Protein AF-A0A7S0KK02-F1 (afdb_monomer)

Foldseek 3Di:
DDDPDDPDDQQFDWKLAAAPCPCVTQVQQDDPPLAHRAAAAEEEEEAEGHGDDDDSHSLRPPPPPPVLVVQQVVLVVVVPDDDDPDRDDSSVSSRSCNVVRYMYYYQFRDPPPDPDPPVVVVVPDDDDDDDGHTDPVVVVCVVRVSHQKYAYPDLNRLVSCCVPFNDDSPDRMDGCVRGVVSDDD

pLDDT: mean 72.47, std 19.26, range [30.77, 95.44]

Solvent-accessible surface area (backbone atoms only — not comparable to full-atom values): 10971 Å² total; per-residue (Å²): 133,84,81,82,67,84,77,74,86,67,85,28,44,60,70,48,47,20,29,89,58,28,57,74,77,32,61,75,34,46,49,91,81,74,53,44,80,26,71,34,35,34,37,38,27,31,38,63,31,42,70,55,46,91,62,50,44,59,58,50,51,65,66,94,47,73,63,54,70,57,47,48,62,61,56,51,68,77,53,80,85,70,93,62,100,63,83,77,54,64,49,59,50,48,38,51,38,17,61,71,14,39,22,40,37,38,41,24,33,44,73,80,69,78,82,70,60,81,72,64,67,67,76,61,81,69,70,85,98,67,82,56,52,62,44,68,59,66,63,47,50,72,72,42,69,60,39,51,39,39,39,46,57,50,72,62,15,40,45,52,39,26,76,72,56,49,62,69,83,81,61,77,55,44,48,54,77,68,41,71,84,49,74,86,126

Nearest PDB structures (foldseek):
  5jkt-assembly2_A  TM=4.462E-01  e=3.479E+00  Vaccinia virus Copenhagen
  8qam-assembly2_C  TM=4.694E-01  e=8.731E+00  Vaccinia virus Copenhagen
  8iqi-assembly1_F  TM=2.398E-01  e=5.512E+00  African swine fever virus BA71V

Mean predicted aligned error: 11.55 Å

Radius of gyration: 17.47 Å; Cα contacts (8 Å, |Δi|>4): 280; chains: 1; bounding box: 56×43×37 Å

Organism: Micromonas pusilla (NCBI:txid38833)

Structure (mmCIF, N/CA/C/O backbone):
data_AF-A0A7S0KK02-F1
#
_entry.id   AF-A0A7S0KK02-F1
#
loop_
_atom_site.group_PDB
_atom_site.id
_atom_site.type_symbol
_atom_site.label_atom_id
_atom_site.label_alt_id
_atom_site.label_comp_id
_atom_site.label_asym_id
_atom_site.label_entity_id
_atom_site.label_seq_id
_atom_site.pdbx_PDB_ins_code
_atom_site.Cartn_x
_atom_site.Cartn_y
_atom_site.Cartn_z
_atom_site.occupancy
_atom_site.B_iso_or_equiv
_atom_site.auth_seq_id
_atom_site.auth_comp_id
_atom_site.auth_asym_id
_atom_site.auth_atom_id
_atom_site.pdbx_PDB_model_num
ATOM 1 N N . ARG A 1 1 ? 20.254 -20.613 6.269 1.00 34.12 1 ARG A N 1
ATOM 2 C CA . ARG A 1 1 ? 20.020 -19.445 7.154 1.00 34.12 1 ARG A CA 1
ATOM 3 C C . ARG A 1 1 ? 20.489 -18.199 6.407 1.00 34.12 1 ARG A C 1
ATOM 5 O O . ARG A 1 1 ? 21.692 -18.026 6.289 1.00 34.12 1 ARG A O 1
ATOM 12 N N . ARG A 1 2 ? 19.591 -17.401 5.809 1.00 30.77 2 ARG A N 1
ATOM 13 C CA . ARG A 1 2 ? 19.992 -16.089 5.267 1.00 30.77 2 ARG A CA 1
ATOM 14 C C . ARG A 1 2 ? 20.156 -15.141 6.444 1.00 30.77 2 ARG A C 1
ATOM 16 O O . ARG A 1 2 ? 19.252 -15.025 7.264 1.00 30.77 2 ARG A O 1
ATOM 23 N N . VAL A 1 3 ? 21.333 -14.541 6.547 1.00 31.56 3 VAL A N 1
ATOM 24 C CA . VAL A 1 3 ? 21.609 -13.462 7.490 1.00 31.56 3 VAL A CA 1
ATOM 25 C C . VAL A 1 3 ? 20.737 -12.280 7.067 1.00 31.56 3 VAL A C 1
ATOM 27 O O . VAL A 1 3 ? 20.876 -11.788 5.949 1.00 31.56 3 VAL A O 1
ATOM 30 N N . LEU A 1 4 ? 19.797 -11.888 7.928 1.00 39.69 4 LEU A N 1
ATOM 31 C CA . LEU A 1 4 ? 18.987 -10.683 7.765 1.00 39.69 4 LEU A CA 1
ATOM 32 C C . LEU A 1 4 ? 19.914 -9.484 7.976 1.00 39.69 4 LEU A C 1
ATOM 34 O O . LEU A 1 4 ? 20.132 -9.040 9.102 1.00 39.69 4 LEU A O 1
ATOM 38 N N . GLY A 1 5 ? 20.535 -9.024 6.890 1.00 33.56 5 GLY A N 1
ATOM 39 C CA . GLY A 1 5 ? 21.226 -7.745 6.881 1.00 33.56 5 GLY A CA 1
ATOM 40 C C . GLY A 1 5 ? 20.237 -6.645 7.251 1.00 33.56 5 GLY A C 1
ATOM 41 O O . GLY A 1 5 ? 19.082 -6.686 6.828 1.00 33.56 5 GLY A O 1
ATOM 42 N N . ARG A 1 6 ? 20.681 -5.681 8.064 1.00 37.28 6 ARG A N 1
ATOM 43 C CA . ARG A 1 6 ? 19.975 -4.410 8.259 1.00 37.28 6 ARG A CA 1
ATOM 44 C C . ARG A 1 6 ? 19.622 -3.861 6.876 1.00 37.28 6 ARG A C 1
ATOM 46 O O . ARG A 1 6 ? 20.528 -3.526 6.118 1.00 37.28 6 ARG A O 1
ATOM 53 N N . GLU A 1 7 ? 18.336 -3.808 6.549 1.00 44.88 7 GLU A N 1
ATOM 54 C CA . GLU A 1 7 ? 17.878 -3.144 5.334 1.00 44.88 7 GLU A CA 1
ATOM 55 C C . GLU A 1 7 ? 18.218 -1.659 5.463 1.00 44.88 7 GLU A C 1
ATOM 57 O O . GLU A 1 7 ? 17.756 -0.982 6.385 1.00 44.88 7 GLU A O 1
ATOM 62 N N . GLU A 1 8 ? 19.080 -1.156 4.579 1.00 43.44 8 GLU A N 1
ATOM 63 C CA . GLU A 1 8 ? 19.300 0.281 4.482 1.00 43.44 8 GLU A CA 1
ATOM 64 C C . GLU A 1 8 ? 17.979 0.987 4.135 1.00 43.44 8 GLU A C 1
ATOM 66 O O . GLU A 1 8 ? 17.160 0.442 3.384 1.00 43.44 8 GLU A O 1
ATOM 71 N N . PRO A 1 9 ? 17.730 2.191 4.682 1.00 50.12 9 PRO A N 1
ATOM 72 C CA . PRO A 1 9 ? 16.487 2.908 4.447 1.00 50.12 9 PRO A CA 1
ATOM 73 C C . PRO A 1 9 ? 16.333 3.220 2.956 1.00 50.12 9 PRO A C 1
ATOM 75 O O . PRO A 1 9 ? 17.022 4.073 2.401 1.00 50.12 9 PRO A O 1
ATOM 78 N N . THR A 1 10 ? 15.389 2.537 2.309 1.00 56.00 10 THR A N 1
ATOM 79 C CA . THR A 1 10 ? 15.045 2.783 0.909 1.00 56.00 10 THR A CA 1
ATOM 80 C C . THR A 1 10 ? 14.527 4.219 0.732 1.00 56.00 10 THR A C 1
ATOM 82 O O . THR A 1 10 ? 13.681 4.662 1.514 1.00 56.00 10 THR A O 1
ATOM 85 N N . PRO A 1 11 ? 14.989 4.962 -0.293 1.00 59.34 11 PRO A N 1
ATOM 86 C CA . PRO A 1 11 ? 14.656 6.380 -0.484 1.00 59.34 11 PRO A CA 1
ATOM 87 C C . PRO A 1 11 ? 13.189 6.654 -0.881 1.00 59.34 11 PRO A C 1
ATOM 89 O O . PRO A 1 11 ? 12.787 7.813 -0.971 1.00 59.34 11 PRO A O 1
ATOM 92 N N . GLY A 1 12 ? 12.379 5.617 -1.118 1.00 68.25 12 GLY A N 1
ATOM 93 C CA . GLY A 1 12 ? 10.972 5.726 -1.513 1.00 68.25 12 GLY A CA 1
ATOM 94 C C . GLY A 1 12 ? 9.963 5.706 -0.357 1.00 68.25 12 GLY A C 1
ATOM 95 O O . GLY A 1 12 ? 10.271 5.376 0.791 1.00 68.25 12 GLY A O 1
ATOM 96 N N . CYS A 1 13 ? 8.706 6.017 -0.679 1.00 74.56 13 CYS A N 1
ATOM 97 C CA . CYS A 1 13 ? 7.568 5.826 0.218 1.00 74.56 13 CYS A CA 1
ATOM 98 C C . CYS A 1 13 ? 7.456 4.353 0.657 1.00 74.56 13 CYS A C 1
ATOM 100 O O . CYS A 1 13 ? 7.850 3.432 -0.058 1.00 74.56 13 CYS A O 1
ATOM 102 N N . GLY A 1 14 ? 7.014 4.112 1.890 1.00 82.50 14 GLY A N 1
ATOM 103 C CA . GLY A 1 14 ? 6.817 2.751 2.410 1.00 82.50 14 GLY A CA 1
ATOM 104 C C . GLY A 1 14 ? 5.469 2.170 2.147 1.00 82.50 14 GLY A C 1
ATOM 105 O O . GLY A 1 14 ? 4.617 2.867 1.601 1.00 82.50 14 GLY A O 1
ATOM 106 N N . PRO A 1 15 ? 5.247 0.936 2.612 1.00 88.81 15 PRO A N 1
ATOM 107 C CA . PRO A 1 15 ? 3.897 0.445 2.660 1.00 88.81 15 PRO A CA 1
ATOM 108 C C . PRO A 1 15 ? 3.104 1.327 3.633 1.00 88.81 15 PRO A C 1
ATOM 110 O O . PRO A 1 15 ? 3.510 1.540 4.777 1.00 88.81 15 PRO A O 1
ATOM 113 N N . LEU A 1 16 ? 1.993 1.870 3.152 1.00 90.62 16 LEU A N 1
ATOM 114 C CA . LEU A 1 16 ? 0.946 2.434 3.984 1.00 90.62 16 LEU A CA 1
ATOM 115 C C . LEU A 1 16 ? 0.137 1.254 4.517 1.00 90.62 16 LEU A C 1
ATOM 117 O O . LEU A 1 16 ? -0.558 0.587 3.752 1.00 90.62 16 LEU A O 1
ATOM 121 N N . LEU A 1 17 ? 0.259 0.974 5.809 1.00 89.38 17 LEU A N 1
ATOM 122 C CA . LEU A 1 17 ? -0.470 -0.096 6.479 1.00 89.38 17 LEU A CA 1
ATOM 123 C C . LEU A 1 17 ? -0.767 0.301 7.925 1.00 89.38 17 LEU A C 1
ATOM 125 O O . LEU A 1 17 ? -0.053 1.119 8.505 1.00 89.38 17 LEU A O 1
ATOM 129 N N . GLY A 1 18 ? -1.851 -0.247 8.468 1.00 85.25 18 GLY A N 1
ATOM 130 C CA . GLY A 1 18 ? -2.284 -0.013 9.839 1.00 85.25 18 GLY A CA 1
ATOM 131 C C . GLY A 1 18 ? -1.621 -0.929 10.860 1.00 85.25 18 GLY A C 1
ATOM 132 O O . GLY A 1 18 ? -0.868 -1.857 10.541 1.00 85.25 18 GLY A O 1
ATOM 133 N N . GLY A 1 19 ? -1.932 -0.627 12.114 1.00 75.31 19 GLY A N 1
ATOM 134 C CA . GLY A 1 19 ? -1.612 -1.420 13.290 1.00 75.31 19 GLY A CA 1
ATOM 135 C C . GLY A 1 19 ? -0.152 -1.702 13.596 1.00 75.31 19 GLY A C 1
ATOM 136 O O . GLY A 1 19 ? 0.752 -0.981 13.169 1.00 75.31 19 GLY A O 1
ATOM 137 N N . LYS A 1 20 ? 0.093 -2.755 14.387 1.00 76.88 20 LYS A N 1
ATOM 138 C CA . LYS A 1 20 ? 1.424 -3.083 14.949 1.00 76.88 20 LYS A CA 1
ATOM 139 C C . LYS A 1 20 ? 2.544 -3.244 13.912 1.00 76.88 20 LYS A C 1
ATOM 141 O O . LYS A 1 20 ? 3.724 -3.203 14.261 1.00 76.88 20 LYS A O 1
ATOM 146 N N . HIS A 1 21 ? 2.194 -3.472 12.648 1.00 75.06 21 HIS A N 1
ATOM 147 C CA . HIS A 1 21 ? 3.150 -3.628 11.557 1.00 75.06 21 HIS A CA 1
ATOM 148 C C . HIS A 1 21 ? 3.670 -2.278 11.035 1.00 75.06 21 HIS A C 1
ATOM 150 O O . HIS A 1 21 ? 4.794 -2.224 10.533 1.00 75.06 21 HIS A O 1
ATOM 156 N N . ALA A 1 22 ? 2.907 -1.189 11.187 1.00 73.75 22 ALA A N 1
ATOM 157 C CA . ALA A 1 22 ? 3.222 0.125 10.618 1.00 73.75 22 ALA A CA 1
ATOM 158 C C . ALA A 1 22 ? 4.551 0.682 11.143 1.00 73.75 22 ALA A C 1
ATOM 160 O O . ALA A 1 22 ? 5.433 1.073 10.373 1.00 73.75 22 ALA A O 1
ATOM 161 N N . SER A 1 23 ? 4.735 0.611 12.461 1.00 69.31 23 SER A N 1
ATOM 162 C CA . SER A 1 23 ? 5.943 1.068 13.152 1.00 69.31 23 SER A CA 1
ATOM 163 C C . SER A 1 23 ? 7.201 0.280 12.772 1.00 69.31 23 SER A C 1
ATOM 165 O O . SER A 1 23 ? 8.307 0.806 12.878 1.00 69.31 23 SER A O 1
ATOM 167 N N . ARG A 1 24 ? 7.055 -0.966 12.295 1.00 73.00 24 ARG A N 1
ATOM 168 C CA . ARG A 1 24 ? 8.182 -1.838 11.928 1.00 73.00 24 ARG A CA 1
ATOM 169 C C . ARG A 1 24 ? 8.720 -1.566 10.526 1.00 73.00 24 ARG A C 1
ATOM 171 O O . ARG A 1 24 ? 9.927 -1.631 10.332 1.00 73.00 24 ARG A O 1
ATOM 178 N N . TYR A 1 25 ? 7.852 -1.264 9.560 1.00 71.62 25 TYR A N 1
ATOM 179 C CA . TYR A 1 25 ? 8.276 -1.028 8.172 1.00 71.62 25 TYR A CA 1
ATOM 180 C C . TYR A 1 25 ? 8.738 0.406 7.911 1.00 71.62 25 TYR A C 1
ATOM 182 O O . TYR A 1 25 ? 9.542 0.642 7.004 1.00 71.62 25 TYR A O 1
ATOM 190 N N . ARG A 1 26 ? 8.223 1.378 8.673 1.00 65.25 26 ARG A N 1
ATOM 191 C CA . ARG A 1 26 ? 8.531 2.800 8.476 1.00 65.25 26 ARG A CA 1
ATOM 192 C C . ARG A 1 26 ? 8.578 3.571 9.798 1.00 65.25 26 ARG A C 1
ATOM 194 O O . ARG A 1 26 ? 7.773 4.481 9.985 1.00 65.25 26 ARG A O 1
ATOM 201 N N . PRO A 1 27 ? 9.548 3.303 10.689 1.00 67.00 27 PRO A N 1
ATOM 202 C CA . PRO A 1 27 ? 9.689 4.081 11.923 1.00 67.00 27 PRO A CA 1
ATOM 203 C C . PRO A 1 27 ? 9.826 5.595 11.668 1.00 67.00 27 PRO A C 1
ATOM 205 O O . PRO A 1 27 ? 9.408 6.402 12.485 1.00 67.00 27 PRO A O 1
ATOM 208 N N . GLN A 1 28 ? 10.357 5.997 10.509 1.00 66.62 28 GLN A N 1
ATOM 209 C CA . GLN A 1 28 ? 10.585 7.392 10.121 1.00 66.62 28 GLN A CA 1
ATOM 210 C C . GLN A 1 28 ? 9.365 8.136 9.552 1.00 66.62 28 GLN A C 1
ATOM 212 O O . GLN A 1 28 ? 9.442 9.348 9.379 1.00 66.62 28 GLN A O 1
ATOM 217 N N . CYS A 1 29 ? 8.293 7.432 9.182 1.00 62.03 29 CYS A N 1
ATOM 218 C CA . CYS A 1 29 ? 7.043 8.027 8.675 1.00 62.03 29 CYS A CA 1
ATOM 219 C C . CYS A 1 29 ? 5.842 7.638 9.547 1.00 62.03 29 CYS A C 1
ATOM 221 O O . CYS A 1 29 ? 4.697 7.838 9.150 1.00 62.03 29 CYS A O 1
ATOM 223 N N . TYR A 1 30 ? 6.109 7.022 10.699 1.00 66.81 30 TYR A N 1
ATOM 224 C CA . TYR A 1 30 ? 5.103 6.551 11.626 1.00 66.81 30 TYR A CA 1
ATOM 225 C C . TYR A 1 30 ? 5.031 7.497 12.820 1.00 66.81 30 TYR A C 1
ATOM 227 O O . TYR A 1 30 ? 5.955 7.556 13.632 1.00 66.81 30 TYR A O 1
ATOM 235 N N . THR A 1 31 ? 3.902 8.183 12.951 1.00 73.31 31 THR A N 1
ATOM 236 C CA . THR A 1 31 ? 3.503 8.816 14.207 1.00 73.31 31 THR A CA 1
ATOM 237 C C . THR A 1 31 ? 2.530 7.866 14.911 1.00 73.31 31 THR A C 1
ATOM 239 O O . THR A 1 31 ? 1.513 7.495 14.312 1.00 73.31 31 THR A O 1
ATOM 242 N N . PRO A 1 32 ? 2.800 7.438 16.158 1.00 69.69 32 PRO A N 1
ATOM 243 C CA . PRO A 1 32 ? 1.838 6.655 16.927 1.00 69.69 32 PRO A CA 1
ATOM 244 C C . PRO A 1 32 ? 0.468 7.348 16.981 1.00 69.69 32 PRO A C 1
ATOM 246 O O . PRO A 1 32 ? 0.387 8.522 17.326 1.00 69.69 32 PRO A O 1
ATOM 249 N N . GLY A 1 33 ? -0.601 6.622 16.640 1.00 75.88 33 GLY A N 1
ATOM 250 C CA . GLY A 1 33 ? -1.978 7.138 16.656 1.00 75.88 33 GLY A CA 1
ATOM 251 C C . GLY A 1 33 ? -2.469 7.799 15.358 1.00 75.88 33 GLY A C 1
ATOM 252 O O . GLY A 1 33 ? -3.669 8.041 15.241 1.00 75.88 33 GLY A O 1
ATOM 253 N N . ASP A 1 34 ? -1.606 8.036 14.359 1.00 81.50 34 ASP A N 1
ATOM 254 C CA . ASP A 1 34 ? -2.028 8.640 13.078 1.00 81.50 34 ASP A CA 1
ATOM 255 C C . ASP A 1 34 ? -2.945 7.715 12.264 1.00 81.50 34 ASP A C 1
ATOM 257 O O . ASP A 1 34 ? -3.871 8.178 11.592 1.00 81.50 34 ASP A O 1
ATOM 261 N N . LEU A 1 35 ? -2.689 6.407 12.311 1.00 86.38 35 LEU A N 1
ATOM 262 C CA . LEU A 1 35 ? -3.438 5.394 11.574 1.00 86.38 35 LEU A CA 1
ATOM 263 C C . LEU A 1 35 ? -4.200 4.464 12.527 1.00 86.38 35 LEU A C 1
ATOM 265 O O . LEU A 1 35 ? -3.699 4.170 13.613 1.00 86.38 35 LEU A O 1
ATOM 269 N N . PRO A 1 36 ? -5.377 3.956 12.116 1.00 86.88 36 PRO A N 1
ATOM 270 C CA . PRO A 1 36 ? -6.089 2.920 12.859 1.00 86.88 36 PRO A CA 1
ATOM 271 C C . PRO A 1 36 ? -5.221 1.679 13.120 1.00 86.88 36 PRO A C 1
ATOM 273 O O . PRO A 1 36 ? -4.461 1.243 12.248 1.00 86.88 36 PRO A O 1
ATOM 276 N N . ASP A 1 37 ? -5.383 1.075 14.300 1.00 88.56 37 ASP A N 1
ATOM 277 C CA . ASP A 1 37 ? -4.754 -0.204 14.648 1.00 88.56 37 ASP A CA 1
ATOM 278 C C . ASP A 1 37 ? -5.552 -1.377 14.064 1.00 88.56 37 ASP A C 1
ATOM 280 O O . ASP A 1 37 ? -6.282 -2.077 14.759 1.00 88.56 37 ASP A O 1
ATOM 284 N N . VAL A 1 38 ? -5.482 -1.516 12.738 1.00 90.44 38 VAL A N 1
ATOM 285 C CA . VAL A 1 38 ? -6.180 -2.553 11.970 1.00 90.44 38 VAL A CA 1
ATOM 286 C C . VAL A 1 38 ? -5.173 -3.282 11.088 1.00 90.44 38 VAL A C 1
ATOM 288 O O . VAL A 1 38 ? -4.379 -2.652 10.384 1.00 90.44 38 VAL A O 1
ATOM 291 N N . GLU A 1 39 ? -5.199 -4.615 11.125 1.00 90.69 39 GLU A N 1
ATOM 292 C CA . GLU A 1 39 ? -4.356 -5.444 10.262 1.00 90.69 39 GLU A CA 1
ATOM 293 C C . GLU A 1 39 ? -4.887 -5.437 8.814 1.00 90.69 39 GLU A C 1
ATOM 295 O O . GLU A 1 39 ? -6.098 -5.534 8.593 1.00 90.69 39 GLU A O 1
ATOM 300 N N . PRO A 1 40 ? -4.009 -5.305 7.803 1.00 93.19 40 PRO A N 1
ATOM 301 C CA . PRO A 1 40 ? -4.444 -5.237 6.415 1.00 93.19 40 PRO A CA 1
ATOM 302 C C . PRO A 1 40 ? -4.852 -6.615 5.883 1.00 93.19 40 PRO A C 1
ATOM 304 O O . PRO A 1 40 ? -4.193 -7.611 6.163 1.00 93.19 40 PRO A O 1
ATOM 307 N N . ARG A 1 41 ? -5.897 -6.645 5.053 1.00 94.19 41 ARG A N 1
ATOM 308 C CA . ARG A 1 41 ? -6.382 -7.832 4.329 1.00 94.19 41 ARG A CA 1
ATOM 309 C C . ARG A 1 41 ? -6.135 -7.771 2.829 1.00 94.19 41 ARG A C 1
ATOM 311 O O . ARG A 1 41 ? -6.016 -8.802 2.173 1.00 94.19 41 ARG A O 1
ATOM 318 N N . VAL A 1 42 ? -6.021 -6.565 2.279 1.00 94.69 42 VAL A N 1
ATOM 319 C CA . VAL A 1 42 ? -5.770 -6.342 0.853 1.00 94.69 42 VAL A CA 1
ATOM 320 C C . VAL A 1 42 ? -4.569 -5.425 0.689 1.00 94.69 42 VAL A C 1
ATOM 322 O O . VAL A 1 42 ? -4.491 -4.386 1.342 1.00 94.69 42 VAL A O 1
ATOM 325 N N . LEU A 1 43 ? -3.655 -5.780 -0.213 1.00 95.38 43 LEU A N 1
ATOM 326 C CA . LEU A 1 43 ? -2.529 -4.939 -0.609 1.00 95.38 43 LEU A CA 1
ATOM 327 C C . LEU A 1 43 ? -2.731 -4.408 -2.029 1.00 95.38 43 LEU A C 1
ATOM 329 O O . LEU A 1 43 ? -2.803 -5.178 -2.985 1.00 95.38 43 LEU A O 1
ATOM 333 N N . LEU A 1 44 ? -2.768 -3.087 -2.177 1.00 95.44 44 LEU A N 1
ATOM 334 C CA . LEU A 1 44 ? -2.766 -2.416 -3.472 1.00 95.44 44 LEU A CA 1
ATOM 335 C C . LEU A 1 44 ? -1.329 -2.067 -3.869 1.00 95.44 44 LEU A C 1
ATOM 337 O O . LEU A 1 44 ? -0.629 -1.388 -3.120 1.00 95.44 44 LEU A O 1
ATOM 341 N N . LEU A 1 45 ? -0.891 -2.514 -5.046 1.00 93.69 45 LEU A N 1
ATOM 342 C CA . LEU A 1 45 ? 0.478 -2.327 -5.530 1.00 93.69 45 LEU A CA 1
ATOM 343 C C . LEU A 1 45 ? 0.547 -1.415 -6.751 1.00 93.69 45 LEU A C 1
ATOM 345 O O . LEU A 1 45 ? 0.109 -1.783 -7.842 1.00 93.69 45 LEU A O 1
ATOM 349 N N . GLY A 1 46 ? 1.157 -0.246 -6.577 1.00 92.62 46 GLY A N 1
ATOM 350 C CA . GLY A 1 46 ? 1.603 0.629 -7.654 1.00 92.62 46 GLY A CA 1
ATOM 351 C C . GLY A 1 46 ? 2.867 0.115 -8.337 1.00 92.62 46 GLY A C 1
ATOM 352 O O . GLY A 1 46 ? 3.566 -0.766 -7.842 1.00 92.62 46 GLY A O 1
ATOM 353 N N . GLU A 1 47 ? 3.177 0.654 -9.514 1.00 89.44 47 GLU A N 1
ATOM 354 C CA . GLU A 1 47 ? 4.405 0.290 -10.226 1.00 89.44 47 GLU A CA 1
ATOM 355 C C . GLU A 1 47 ? 5.631 0.944 -9.577 1.00 89.44 47 GLU A C 1
ATOM 357 O O . GLU A 1 47 ? 6.585 0.265 -9.200 1.00 89.44 47 GLU A O 1
ATOM 362 N N . THR A 1 48 ? 5.618 2.272 -9.478 1.00 84.56 48 THR A N 1
ATOM 363 C CA . THR A 1 48 ? 6.798 3.091 -9.191 1.00 84.56 48 THR A CA 1
ATOM 364 C C . THR A 1 48 ? 6.721 3.738 -7.820 1.00 84.56 48 THR A C 1
ATOM 366 O O . THR A 1 48 ? 5.692 4.342 -7.518 1.00 84.56 48 THR A O 1
ATOM 369 N N . SER A 1 49 ? 7.832 3.728 -7.072 1.00 78.50 49 SER A N 1
ATOM 370 C CA . SER A 1 49 ? 7.925 4.348 -5.746 1.00 78.50 49 SER A CA 1
ATOM 371 C C . SER A 1 49 ? 7.319 5.744 -5.718 1.00 78.50 49 SER A C 1
ATOM 373 O O . SER A 1 49 ? 7.698 6.614 -6.509 1.00 78.50 49 SER A O 1
ATOM 375 N N . SER A 1 50 ? 6.437 5.982 -4.761 1.00 77.25 50 SER A N 1
ATOM 376 C CA . SER A 1 50 ? 5.998 7.331 -4.443 1.00 77.25 50 SER A CA 1
ATOM 377 C C . SER A 1 50 ? 7.075 8.122 -3.705 1.00 77.25 50 SER A C 1
ATOM 379 O O . SER A 1 50 ? 7.882 7.525 -2.982 1.00 77.25 50 SER A O 1
ATOM 381 N N . PRO A 1 51 ? 7.137 9.452 -3.906 1.00 74.31 51 PRO A N 1
ATOM 382 C CA . PRO A 1 51 ? 8.059 10.284 -3.155 1.00 74.31 51 PRO A CA 1
ATOM 383 C C . PRO A 1 51 ? 7.750 10.152 -1.664 1.00 74.31 51 PRO A C 1
ATOM 385 O O . PRO A 1 51 ? 6.593 9.995 -1.263 1.00 74.31 51 PRO A O 1
ATOM 388 N N . LYS A 1 52 ? 8.796 10.188 -0.841 1.00 75.69 52 LYS A N 1
ATOM 389 C CA . LYS A 1 52 ? 8.631 10.250 0.609 1.00 75.69 52 LYS A CA 1
ATOM 390 C C . LYS A 1 52 ? 7.897 11.559 0.956 1.00 75.69 52 LYS A C 1
ATOM 392 O O . LYS A 1 52 ? 8.292 12.597 0.421 1.00 75.69 52 LYS A O 1
ATOM 397 N N . PRO A 1 53 ? 6.858 11.533 1.810 1.00 73.56 53 PRO A N 1
ATOM 398 C CA . PRO A 1 53 ? 6.165 12.755 2.198 1.00 73.56 53 PRO A CA 1
ATOM 399 C C . PRO A 1 53 ? 7.114 13.738 2.894 1.00 73.56 53 PRO A C 1
ATOM 401 O O . PRO A 1 53 ? 8.071 13.340 3.568 1.00 73.56 53 PRO A O 1
ATOM 404 N N . VAL A 1 54 ? 6.842 15.031 2.713 1.00 69.75 54 VAL A N 1
ATOM 405 C CA . VAL A 1 54 ? 7.505 16.103 3.460 1.00 69.75 54 VAL A CA 1
ATOM 406 C C . VAL A 1 54 ? 6.864 16.142 4.845 1.00 69.75 54 VAL A C 1
ATOM 408 O O . VAL A 1 54 ? 5.680 16.430 4.975 1.00 69.75 54 VAL A O 1
ATOM 411 N N . GLY A 1 55 ? 7.638 15.802 5.874 1.00 66.12 55 GLY A N 1
ATOM 412 C CA . GLY A 1 55 ? 7.119 15.558 7.220 1.00 66.12 55 GLY A CA 1
ATOM 413 C C . GLY A 1 55 ? 6.869 14.070 7.482 1.00 66.12 55 GLY A C 1
ATOM 414 O O . GLY A 1 55 ? 6.547 13.289 6.590 1.00 66.12 55 GLY A O 1
ATOM 415 N N . SER A 1 56 ? 7.072 13.650 8.726 1.00 67.31 56 SER A N 1
ATOM 416 C CA . SER A 1 56 ? 7.069 12.237 9.126 1.00 67.31 56 SER A CA 1
ATOM 417 C C . SER A 1 56 ? 5.666 11.638 9.312 1.00 67.31 56 SER A C 1
ATOM 419 O O . SER A 1 56 ? 5.527 10.701 10.089 1.00 67.31 56 SER A O 1
ATOM 421 N N . SER A 1 57 ? 4.630 12.150 8.634 1.00 81.69 57 SER A N 1
ATOM 422 C CA . SER A 1 57 ? 3.262 11.634 8.793 1.00 81.69 57 SER A CA 1
ATOM 423 C C . SER A 1 57 ? 2.888 10.644 7.695 1.00 81.69 57 SER A C 1
ATOM 425 O O . SER A 1 57 ? 2.987 10.931 6.497 1.00 81.69 57 SER A O 1
ATOM 427 N N . ALA A 1 58 ? 2.370 9.492 8.118 1.00 82.69 58 ALA A N 1
ATOM 428 C CA . ALA A 1 58 ? 1.807 8.488 7.226 1.00 82.69 58 ALA A CA 1
ATOM 429 C C . ALA A 1 58 ? 0.575 9.007 6.465 1.00 82.69 58 ALA A C 1
ATOM 431 O O . ALA A 1 58 ? 0.279 8.536 5.369 1.00 82.69 58 ALA A O 1
ATOM 432 N N . LEU A 1 59 ? -0.115 10.014 7.010 1.00 87.25 59 LEU A N 1
ATOM 433 C CA . LEU A 1 59 ? -1.305 10.606 6.400 1.00 87.25 59 LEU A CA 1
ATOM 434 C C . LEU A 1 59 ? -0.994 11.381 5.118 1.00 87.25 59 LEU A C 1
ATOM 436 O O . LEU A 1 59 ? -1.881 11.529 4.293 1.00 87.25 59 LEU A O 1
ATOM 440 N N . ALA A 1 60 ? 0.251 11.818 4.914 1.00 86.75 60 ALA A N 1
ATOM 441 C CA . ALA A 1 60 ? 0.692 12.471 3.679 1.00 86.75 60 ALA A CA 1
ATOM 442 C C .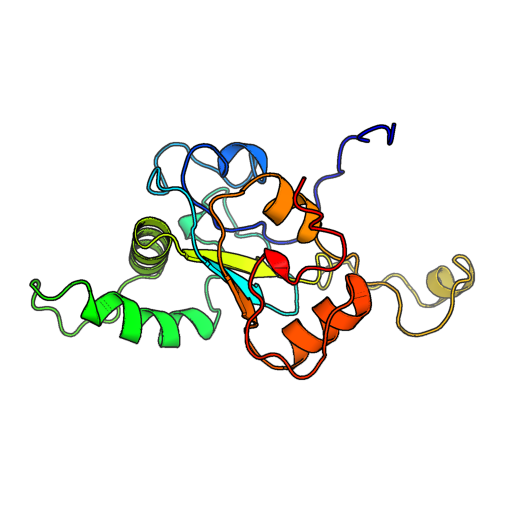 ALA A 1 60 ? 1.233 11.475 2.631 1.00 86.75 60 ALA A C 1
ATOM 444 O O . ALA A 1 60 ? 1.615 11.856 1.523 1.00 86.75 60 ALA A O 1
ATOM 445 N N . MET A 1 61 ? 1.299 10.176 2.950 1.00 86.62 61 MET A N 1
ATOM 446 C CA . MET A 1 61 ? 1.803 9.175 2.009 1.00 86.62 61 MET A CA 1
ATOM 447 C C . MET A 1 61 ? 0.874 9.049 0.804 1.00 86.62 61 MET A C 1
ATOM 449 O O . MET A 1 61 ? -0.350 9.053 0.933 1.00 86.62 61 MET A O 1
ATOM 453 N N . TYR A 1 62 ? 1.476 8.894 -0.378 1.00 87.19 62 TYR A N 1
ATOM 454 C CA . TYR A 1 62 ? 0.758 8.746 -1.647 1.00 87.19 62 TYR A CA 1
ATOM 455 C C . TYR A 1 62 ? -0.180 9.919 -1.978 1.00 87.19 62 TYR A C 1
ATOM 457 O O . TYR A 1 62 ? -1.072 9.761 -2.812 1.00 87.19 62 TYR A O 1
ATOM 465 N N . GLU A 1 63 ? 0.007 11.088 -1.366 1.00 87.31 63 GLU A N 1
ATOM 466 C CA . GLU A 1 63 ? -0.763 12.277 -1.717 1.00 87.31 63 GLU A CA 1
ATOM 467 C C . GLU A 1 63 ? -0.595 12.612 -3.212 1.00 87.31 63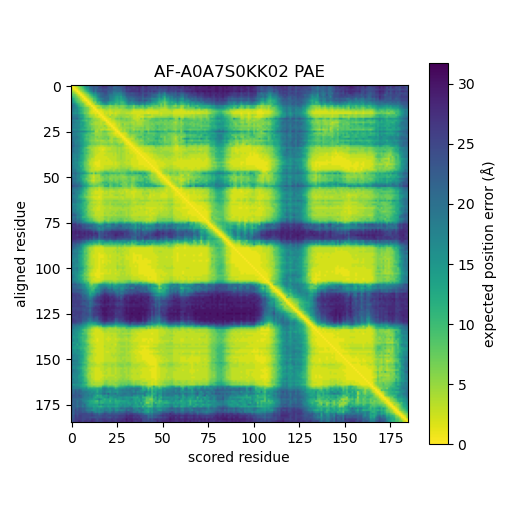 GLU A C 1
ATOM 469 O O . GLU A 1 63 ? 0.448 12.368 -3.829 1.00 87.31 63 GLU A O 1
ATOM 474 N N . GLY A 1 64 ? -1.668 13.098 -3.841 1.00 83.94 64 GLY A N 1
ATOM 475 C CA . GLY A 1 64 ? -1.681 13.435 -5.267 1.00 83.94 64 GLY A CA 1
ATOM 476 C C . GLY A 1 64 ? -1.727 12.233 -6.222 1.00 83.94 64 GLY A C 1
ATOM 477 O O . GLY A 1 64 ? -1.748 12.421 -7.441 1.00 83.94 64 GLY A O 1
ATOM 478 N N . ARG A 1 65 ? -1.780 10.988 -5.723 1.00 86.12 65 ARG A N 1
ATOM 479 C CA . ARG A 1 65 ? -1.982 9.804 -6.573 1.00 86.12 65 ARG A CA 1
ATOM 480 C C . ARG A 1 65 ? -3.442 9.681 -7.008 1.00 86.12 65 ARG A C 1
ATOM 482 O O . ARG A 1 65 ? -4.360 9.722 -6.195 1.00 86.12 65 ARG A O 1
ATOM 489 N N . SER A 1 66 ? -3.660 9.459 -8.306 1.00 87.25 66 SER A N 1
ATOM 490 C CA . SER A 1 66 ? -5.002 9.341 -8.904 1.00 87.25 66 SER A CA 1
ATOM 491 C C . SER A 1 66 ? -5.832 8.183 -8.338 1.00 87.25 66 SER A C 1
ATOM 493 O O . SER A 1 66 ? -7.059 8.252 -8.365 1.00 87.25 66 SER A O 1
ATOM 495 N N . MET A 1 67 ? -5.172 7.163 -7.783 1.00 90.00 67 MET A N 1
ATOM 496 C CA . MET A 1 67 ? -5.777 6.061 -7.031 1.00 90.00 67 MET A CA 1
ATOM 497 C C . MET A 1 67 ? -6.807 6.542 -5.998 1.00 90.00 67 MET A C 1
ATOM 499 O O . MET A 1 67 ? -7.886 5.960 -5.909 1.00 90.00 67 MET A O 1
ATOM 503 N N . TRP A 1 68 ? -6.513 7.611 -5.251 1.00 89.94 68 TRP A N 1
ATOM 504 C CA . TRP A 1 68 ? -7.381 8.061 -4.160 1.00 89.94 68 TRP A CA 1
ATOM 505 C C . TRP A 1 68 ? -8.744 8.540 -4.649 1.00 89.94 68 TRP A C 1
ATOM 507 O O . TRP A 1 68 ? -9.744 8.289 -3.988 1.00 89.94 68 TRP A O 1
ATOM 517 N N . ARG A 1 69 ? -8.814 9.113 -5.859 1.00 87.94 69 ARG A N 1
ATOM 518 C CA . ARG A 1 69 ? -10.086 9.507 -6.493 1.00 87.94 69 ARG A CA 1
ATOM 519 C C . ARG A 1 69 ? -10.976 8.308 -6.812 1.00 87.94 69 ARG A C 1
ATOM 521 O O . ARG A 1 69 ? -12.197 8.426 -6.832 1.00 87.94 69 ARG A O 1
ATOM 528 N N . VAL A 1 70 ? -10.366 7.161 -7.111 1.00 87.75 70 VAL A N 1
ATOM 529 C CA . VAL A 1 70 ? -11.093 5.908 -7.345 1.00 87.75 70 VAL A CA 1
ATOM 530 C C . VAL A 1 70 ? -11.526 5.322 -6.007 1.00 87.75 70 VAL A C 1
ATOM 532 O O . VAL A 1 70 ? -12.701 5.017 -5.834 1.00 87.75 70 VAL A O 1
ATOM 535 N N . MET A 1 71 ? -10.603 5.230 -5.047 1.00 88.25 71 MET A N 1
ATOM 536 C CA . MET A 1 71 ? -10.877 4.687 -3.716 1.00 88.25 71 MET A CA 1
ATOM 537 C C . MET A 1 71 ? -11.959 5.456 -2.970 1.00 88.25 71 MET A C 1
ATOM 539 O O . MET A 1 71 ? -12.814 4.832 -2.357 1.00 88.25 71 MET A O 1
ATOM 543 N N . GLU A 1 72 ? -11.972 6.784 -3.064 1.00 88.81 72 GLU A N 1
ATOM 544 C CA . GLU A 1 72 ? -13.000 7.627 -2.459 1.00 88.81 72 GLU A CA 1
ATOM 545 C C . GLU A 1 72 ? -14.417 7.155 -2.814 1.00 88.81 72 GLU A C 1
ATOM 547 O O . GLU A 1 72 ? -15.284 7.119 -1.948 1.00 88.81 72 GLU A O 1
ATOM 552 N N . ARG A 1 73 ? -14.650 6.715 -4.057 1.00 85.94 73 ARG A N 1
ATOM 553 C CA . ARG A 1 73 ? -15.965 6.216 -4.486 1.00 85.94 73 ARG A CA 1
ATOM 554 C C . ARG A 1 73 ? -16.358 4.918 -3.789 1.00 85.94 73 ARG A C 1
ATOM 556 O O . ARG A 1 73 ? -17.526 4.744 -3.480 1.00 85.94 73 ARG A O 1
ATOM 563 N N . PHE A 1 74 ? -15.402 4.027 -3.539 1.00 83.50 74 PHE A N 1
ATOM 564 C CA . PHE A 1 74 ? -15.657 2.748 -2.872 1.00 83.50 74 PHE A CA 1
ATOM 565 C C . PHE A 1 74 ? -15.743 2.899 -1.352 1.00 83.50 74 PHE A C 1
ATOM 567 O O . PHE A 1 74 ? -16.567 2.255 -0.717 1.00 83.50 74 PHE A O 1
ATOM 574 N N . LEU A 1 75 ? -14.929 3.782 -0.773 1.00 83.50 75 LEU A N 1
ATOM 575 C CA . LEU A 1 75 ? -14.898 4.020 0.668 1.00 83.50 75 LEU A CA 1
ATOM 576 C C . LEU A 1 75 ? -16.100 4.845 1.150 1.00 83.50 75 LEU A C 1
ATOM 578 O O . LEU A 1 75 ? -16.567 4.627 2.263 1.00 83.50 75 LEU A O 1
ATOM 582 N N . LYS A 1 76 ? -16.643 5.744 0.314 1.00 71.62 76 LYS A N 1
ATOM 583 C CA . LYS A 1 76 ? -17.878 6.494 0.611 1.00 71.62 76 LYS A CA 1
ATOM 584 C C . LYS A 1 76 ? -19.119 5.605 0.680 1.00 71.62 76 LYS A C 1
ATOM 586 O O . LYS A 1 76 ? -20.011 5.889 1.467 1.00 71.62 76 LYS A O 1
ATOM 591 N N . VAL A 1 77 ? -19.166 4.525 -0.102 1.00 56.69 77 VAL A N 1
ATOM 592 C CA . VAL A 1 77 ? -20.289 3.568 -0.080 1.00 56.69 77 VAL A CA 1
ATOM 593 C C . VAL A 1 77 ? -20.370 2.832 1.262 1.00 56.69 77 VAL A C 1
ATOM 595 O O . VAL A 1 77 ? -21.460 2.483 1.694 1.00 56.69 77 VAL A O 1
ATOM 598 N N . SER A 1 78 ? -19.245 2.668 1.962 1.00 53.41 78 SER A N 1
ATOM 599 C CA . SER A 1 78 ? -19.196 2.054 3.296 1.00 53.41 78 SER A CA 1
ATOM 600 C C . SER A 1 78 ? -19.487 3.027 4.446 1.00 53.41 78 SER A C 1
ATOM 602 O O . SER A 1 78 ? -19.612 2.591 5.586 1.00 53.41 78 SER A O 1
ATOM 604 N N . ALA A 1 79 ? -19.544 4.332 4.169 1.00 53.19 79 ALA A N 1
ATOM 605 C CA . ALA A 1 79 ? -19.745 5.397 5.152 1.00 53.19 79 ALA A CA 1
ATOM 606 C C . ALA A 1 79 ? -21.128 6.056 5.008 1.00 53.19 79 ALA A C 1
ATOM 608 O O . ALA A 1 79 ? -21.284 7.241 5.304 1.00 53.19 79 ALA A O 1
ATOM 609 N N . SER A 1 80 ? -22.115 5.307 4.504 1.00 46.16 80 SER A N 1
ATOM 610 C CA . SER A 1 80 ? -23.507 5.744 4.446 1.00 46.16 80 SER A CA 1
ATOM 611 C C . SER A 1 80 ? -24.027 5.976 5.864 1.00 46.16 80 SER A C 1
ATOM 613 O O . SER A 1 80 ? -24.436 5.019 6.510 1.00 46.16 80 SER A O 1
ATOM 615 N N . ASP A 1 81 ? -23.900 7.218 6.333 1.00 47.19 81 ASP A N 1
ATOM 616 C CA . ASP A 1 81 ? -24.821 7.896 7.260 1.00 47.19 81 ASP A CA 1
ATOM 617 C C . ASP A 1 81 ? -24.479 9.380 7.511 1.00 47.19 81 ASP A C 1
ATOM 619 O O . ASP A 1 81 ? -25.218 10.049 8.220 1.00 47.19 81 ASP A O 1
ATOM 623 N N . GLU A 1 82 ? -23.440 9.962 6.899 1.00 48.19 82 GLU A N 1
ATOM 624 C CA . GLU A 1 82 ? -23.169 11.401 7.070 1.00 48.19 82 GLU A CA 1
ATOM 625 C C . GLU A 1 82 ? -23.262 12.156 5.738 1.00 48.19 82 GLU A C 1
ATOM 627 O O . GLU A 1 82 ? -22.428 12.038 4.833 1.00 48.19 82 GLU A O 1
ATOM 632 N N . GLU A 1 83 ? -24.343 12.927 5.624 1.00 49.06 83 GLU A N 1
ATOM 633 C CA . GLU A 1 83 ? -24.614 13.888 4.565 1.00 49.06 83 GLU A CA 1
ATOM 634 C C . GLU A 1 83 ? -23.461 14.891 4.421 1.00 49.06 83 GLU A C 1
ATOM 636 O O . GLU A 1 83 ? -23.249 15.778 5.241 1.00 49.06 83 GLU A O 1
ATOM 641 N N . GLY A 1 84 ? -22.735 14.808 3.308 1.00 50.88 84 GLY A N 1
ATOM 642 C CA . GLY A 1 84 ? -21.753 15.822 2.952 1.00 50.88 84 GLY A CA 1
ATOM 643 C C . GLY A 1 84 ? -21.271 15.655 1.521 1.00 50.88 84 GLY A C 1
ATOM 644 O O . GLY A 1 84 ? -20.416 14.824 1.235 1.00 50.88 84 GLY A O 1
ATOM 645 N N . LYS A 1 85 ? -21.779 16.484 0.601 1.00 53.66 85 LYS A N 1
ATOM 646 C CA . LYS A 1 85 ? -21.397 16.550 -0.831 1.00 53.66 85 LYS A CA 1
ATOM 647 C C . LYS A 1 85 ? -19.939 17.006 -1.088 1.00 53.66 85 LYS A C 1
ATOM 649 O O . LYS A 1 85 ? -19.626 17.475 -2.180 1.00 53.66 85 LYS A O 1
ATOM 654 N N . GLY A 1 86 ? -19.041 16.885 -0.111 1.00 61.19 86 GLY A N 1
ATOM 655 C CA . GLY A 1 86 ? -17.627 17.243 -0.227 1.00 61.19 86 GLY A CA 1
ATOM 656 C C . GLY A 1 86 ? -16.749 16.084 -0.712 1.00 61.19 86 GLY A C 1
ATOM 657 O O . GLY A 1 86 ? -17.024 14.909 -0.450 1.00 61.19 86 GLY A O 1
ATOM 658 N N . SER A 1 87 ? -15.662 16.407 -1.418 1.00 66.94 87 SER A N 1
ATOM 659 C CA . SER A 1 87 ? -14.520 15.489 -1.527 1.00 66.94 87 SER A CA 1
ATOM 660 C C . SER A 1 87 ? -13.969 15.270 -0.119 1.00 66.94 87 SER A C 1
ATOM 662 O O . SER A 1 87 ? -13.753 16.250 0.591 1.00 66.94 87 SER A O 1
ATOM 664 N N . ALA A 1 88 ? -13.758 14.022 0.293 1.00 75.06 88 ALA A N 1
ATOM 665 C CA . ALA A 1 88 ? -13.081 13.760 1.558 1.00 75.06 88 ALA A CA 1
ATOM 666 C C . ALA A 1 88 ? -11.636 14.269 1.463 1.00 75.06 88 ALA A C 1
ATOM 668 O O . ALA A 1 88 ? -11.010 14.161 0.402 1.00 75.06 88 ALA A O 1
ATOM 669 N N . ASP A 1 89 ? -11.109 14.833 2.552 1.00 87.69 89 ASP A N 1
ATOM 670 C CA . ASP A 1 89 ? -9.693 15.184 2.599 1.00 87.69 89 ASP A CA 1
ATOM 671 C C . ASP A 1 89 ? -8.811 13.918 2.549 1.00 87.69 89 ASP A C 1
ATOM 673 O O . ASP A 1 89 ? -9.243 12.799 2.856 1.00 87.69 89 ASP A O 1
ATOM 677 N N . HIS A 1 90 ? -7.561 14.083 2.109 1.00 89.31 90 HIS A N 1
ATOM 678 C CA . HIS A 1 90 ? -6.638 12.964 1.884 1.00 89.31 90 HIS A CA 1
ATOM 679 C C . HIS A 1 90 ? -6.378 12.153 3.162 1.00 89.31 90 HIS A C 1
ATOM 681 O O . HIS A 1 90 ? -6.394 10.923 3.133 1.00 89.31 90 HIS A O 1
ATOM 687 N N . ALA A 1 91 ? -6.217 12.823 4.305 1.00 89.88 91 ALA A N 1
ATOM 688 C CA . ALA A 1 91 ? -5.974 12.165 5.586 1.00 89.88 91 ALA A CA 1
ATOM 689 C C . ALA A 1 91 ? -7.151 11.266 6.006 1.00 89.88 91 ALA A C 1
ATOM 691 O O . ALA A 1 91 ? -6.947 10.146 6.483 1.00 89.88 91 ALA A O 1
ATOM 692 N N . THR A 1 92 ? -8.384 11.725 5.796 1.00 89.50 92 THR A N 1
ATOM 693 C CA . THR A 1 92 ? -9.611 10.970 6.063 1.00 89.50 92 THR A CA 1
ATOM 694 C C . THR A 1 92 ? -9.727 9.771 5.132 1.00 89.50 92 THR A C 1
ATOM 696 O O . THR A 1 92 ? -10.042 8.671 5.593 1.00 89.50 92 THR A O 1
ATOM 699 N N . LEU A 1 93 ? -9.407 9.933 3.844 1.00 90.50 93 LEU A N 1
ATOM 700 C CA . LEU A 1 93 ? -9.366 8.822 2.888 1.00 90.50 93 LEU A CA 1
ATOM 701 C C . LEU A 1 93 ? -8.342 7.759 3.288 1.00 90.50 93 LEU A C 1
ATOM 703 O O . LEU A 1 93 ? -8.675 6.574 3.306 1.00 90.50 93 LEU A O 1
ATOM 707 N N . VAL A 1 94 ? -7.132 8.170 3.673 1.00 91.75 94 VAL A N 1
ATOM 708 C CA . VAL A 1 94 ? -6.076 7.270 4.155 1.00 91.75 94 VAL A CA 1
ATOM 709 C C . VAL A 1 94 ? -6.534 6.504 5.397 1.00 91.75 94 VAL A C 1
ATOM 711 O O . VAL A 1 94 ? -6.449 5.275 5.429 1.00 91.75 94 VAL A O 1
ATOM 714 N N . LYS A 1 95 ? -7.081 7.194 6.406 1.00 91.12 95 LYS A N 1
ATOM 715 C CA . LYS A 1 95 ? -7.595 6.544 7.623 1.00 91.12 95 LYS A CA 1
ATOM 716 C C . LYS A 1 95 ? -8.723 5.566 7.311 1.00 91.12 95 LYS A C 1
ATOM 718 O O . LYS A 1 95 ? -8.744 4.471 7.865 1.00 91.12 95 LYS A O 1
ATOM 723 N N . THR A 1 96 ? -9.638 5.939 6.421 1.00 91.81 96 THR A N 1
ATOM 724 C CA . THR A 1 96 ? -10.781 5.099 6.037 1.00 91.81 96 THR A CA 1
ATOM 725 C C . THR A 1 96 ? -10.326 3.858 5.271 1.00 91.81 96 THR A C 1
ATOM 727 O O . THR A 1 96 ? -10.795 2.756 5.555 1.00 91.81 96 THR A O 1
ATOM 730 N N . ALA A 1 97 ? -9.358 4.005 4.364 1.00 93.12 97 ALA A N 1
ATOM 731 C CA . ALA A 1 97 ? -8.737 2.887 3.664 1.00 93.12 97 ALA A CA 1
ATOM 732 C C . ALA A 1 97 ? -8.090 1.900 4.643 1.00 93.12 97 ALA A C 1
ATOM 734 O O . ALA A 1 97 ? -8.405 0.711 4.624 1.00 93.12 97 ALA A O 1
ATOM 735 N N . VAL A 1 98 ? -7.250 2.407 5.549 1.00 92.44 98 VAL A N 1
ATOM 736 C CA . VAL A 1 98 ? -6.557 1.576 6.542 1.00 92.44 98 VAL A CA 1
ATOM 737 C C . VAL A 1 98 ? -7.548 0.897 7.487 1.00 92.44 98 VAL A C 1
ATOM 739 O O . VAL A 1 98 ? -7.422 -0.297 7.741 1.00 92.44 98 VAL A O 1
ATOM 742 N N . ARG A 1 99 ? -8.583 1.612 7.949 1.00 91.94 99 ARG A N 1
ATOM 743 C CA . ARG A 1 99 ? -9.662 1.037 8.772 1.00 91.94 99 ARG A CA 1
ATOM 744 C C . ARG A 1 99 ? -10.401 -0.094 8.055 1.00 91.94 99 ARG A C 1
ATOM 746 O O . ARG A 1 99 ? -10.840 -1.034 8.704 1.00 91.94 99 ARG A O 1
ATOM 753 N N . SER A 1 100 ? -10.503 -0.016 6.731 1.00 92.56 100 SER A N 1
ATOM 754 C CA . SER A 1 100 ? -11.120 -1.048 5.889 1.00 92.56 100 SER A CA 1
ATOM 755 C C . SER A 1 100 ? -10.180 -2.227 5.592 1.00 92.56 100 SER A C 1
ATOM 757 O O . SER A 1 100 ? -10.519 -3.093 4.791 1.00 92.56 100 SER A O 1
ATOM 759 N N . GLY A 1 101 ? -8.984 -2.263 6.191 1.00 93.31 101 GLY A N 1
ATOM 760 C CA . GLY A 1 101 ? -7.990 -3.309 5.956 1.00 93.31 101 GLY A CA 1
ATOM 761 C C . GLY A 1 101 ? -7.247 -3.168 4.624 1.00 93.31 101 GLY A C 1
ATOM 762 O O . GLY A 1 101 ? -6.676 -4.146 4.140 1.00 93.31 101 GLY A O 1
ATOM 763 N N . VAL A 1 102 ? -7.242 -1.983 4.008 1.00 94.50 102 VAL A N 1
ATOM 764 C CA . VAL A 1 102 ? -6.511 -1.729 2.759 1.00 94.50 102 VAL A CA 1
ATOM 765 C C . VAL A 1 102 ? -5.115 -1.190 3.067 1.00 94.50 102 VAL A C 1
ATOM 767 O O . VAL A 1 102 ? -4.967 -0.148 3.703 1.00 94.50 102 VAL A O 1
ATOM 770 N N . ALA A 1 103 ? -4.093 -1.879 2.563 1.00 94.25 103 ALA A N 1
ATOM 771 C CA . ALA A 1 103 ? -2.715 -1.407 2.506 1.00 94.25 103 ALA A CA 1
ATOM 772 C C . ALA A 1 103 ? -2.352 -0.929 1.094 1.00 94.25 103 ALA A C 1
ATOM 774 O O . ALA A 1 103 ? -2.889 -1.420 0.100 1.00 94.25 103 ALA A O 1
ATOM 775 N N . VAL A 1 104 ? -1.401 0.002 0.993 1.00 94.00 104 VAL A N 1
ATOM 776 C CA . VAL A 1 104 ? -0.898 0.528 -0.288 1.00 94.00 104 VAL A CA 1
ATOM 777 C C . VAL A 1 104 ? 0.622 0.477 -0.308 1.00 94.00 104 VAL A C 1
ATOM 779 O O . VAL A 1 104 ? 1.270 0.928 0.634 1.00 94.00 104 VAL A O 1
ATOM 782 N N . TRP A 1 105 ? 1.203 -0.039 -1.386 1.00 92.94 105 TRP A N 1
ATOM 783 C CA . TRP A 1 105 ? 2.640 0.042 -1.629 1.00 92.94 105 TRP A CA 1
ATOM 784 C C . TRP A 1 105 ? 2.966 0.109 -3.124 1.00 92.94 105 TRP A C 1
ATOM 786 O O . TRP A 1 105 ? 2.075 0.233 -3.958 1.00 92.94 105 TRP A O 1
ATOM 796 N N . ASP A 1 106 ? 4.248 0.016 -3.463 1.00 91.12 106 ASP A N 1
ATOM 797 C CA . ASP A 1 106 ? 4.766 0.043 -4.825 1.00 91.12 106 ASP A CA 1
ATOM 798 C C . ASP A 1 106 ? 5.682 -1.165 -5.054 1.00 91.12 106 ASP A C 1
ATOM 800 O O . ASP A 1 106 ? 6.364 -1.629 -4.139 1.00 91.12 106 ASP A O 1
ATOM 804 N N . VAL A 1 107 ? 5.753 -1.659 -6.288 1.00 89.81 107 VAL A N 1
ATOM 805 C CA . VAL A 1 107 ? 6.653 -2.759 -6.667 1.00 89.81 107 VAL A CA 1
ATOM 806 C C . VAL A 1 107 ? 8.110 -2.293 -6.702 1.00 89.81 107 VAL A C 1
ATOM 808 O O . VAL A 1 107 ? 9.009 -2.990 -6.227 1.00 89.81 107 VAL A O 1
ATOM 811 N N . LEU 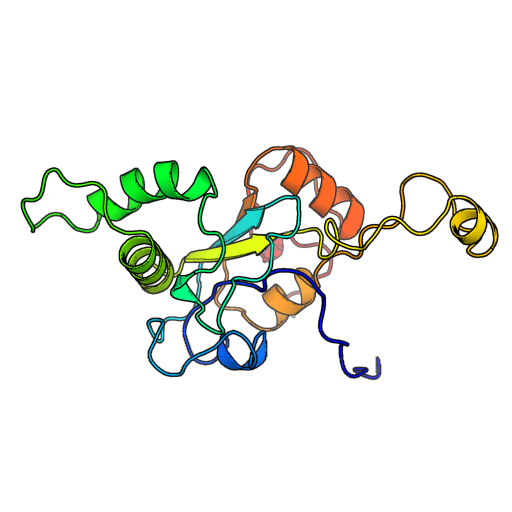A 1 108 ? 8.369 -1.116 -7.273 1.00 87.38 108 LEU A N 1
ATOM 812 C CA . LEU A 1 108 ? 9.713 -0.556 -7.403 1.00 87.38 108 LEU A CA 1
ATOM 813 C C . LEU A 1 108 ? 10.010 0.411 -6.250 1.00 87.38 108 LEU A C 1
ATOM 815 O O . LEU A 1 108 ? 9.216 1.304 -5.972 1.00 87.38 108 LEU A O 1
ATOM 819 N N . ALA A 1 109 ? 11.175 0.258 -5.621 1.00 76.25 109 ALA A N 1
ATOM 820 C CA . ALA A 1 109 ? 11.665 1.074 -4.510 1.00 76.25 109 ALA A CA 1
ATOM 821 C C . ALA A 1 109 ? 12.348 2.376 -4.965 1.00 76.25 109 ALA A C 1
ATOM 823 O O . ALA A 1 109 ? 12.378 3.350 -4.216 1.00 76.25 109 ALA A O 1
ATOM 824 N N . GLU A 1 110 ? 12.892 2.403 -6.187 1.00 67.12 110 GLU A N 1
ATOM 825 C CA . GLU A 1 110 ? 13.711 3.514 -6.680 1.00 67.12 110 GLU A CA 1
ATOM 826 C C . GLU A 1 110 ? 13.261 4.013 -8.056 1.00 67.12 110 GLU A C 1
ATOM 828 O O . GLU A 1 110 ? 13.570 3.420 -9.089 1.00 67.12 110 GLU A O 1
ATOM 833 N N . VAL A 1 111 ? 12.592 5.166 -8.085 1.00 60.88 111 VAL A N 1
ATOM 834 C CA . VAL A 1 111 ? 12.519 6.019 -9.291 1.00 60.88 111 VAL A CA 1
ATOM 835 C C . VAL A 1 111 ? 13.022 7.446 -9.064 1.00 60.88 111 VAL A C 1
ATOM 837 O O . VAL A 1 111 ? 13.173 8.196 -10.027 1.00 60.88 111 VAL A O 1
ATOM 840 N N . HIS A 1 112 ? 13.347 7.813 -7.820 1.00 53.09 112 HIS A N 1
ATOM 841 C CA . HIS A 1 112 ? 13.801 9.160 -7.453 1.00 53.09 112 HIS A CA 1
ATOM 842 C C . HIS A 1 112 ? 15.305 9.264 -7.150 1.00 53.09 112 HIS A C 1
ATOM 844 O O . HIS A 1 112 ? 15.770 10.333 -6.761 1.00 53.09 112 HIS A O 1
ATOM 850 N N . ALA A 1 113 ? 16.084 8.193 -7.352 1.00 48.16 113 ALA A N 1
ATOM 851 C CA . ALA A 1 113 ? 17.538 8.276 -7.246 1.00 48.16 113 ALA A CA 1
ATOM 852 C C . ALA A 1 113 ? 18.083 9.267 -8.301 1.00 48.16 113 ALA A C 1
ATOM 854 O O . ALA A 1 113 ? 17.693 9.175 -9.475 1.00 48.16 113 ALA A O 1
ATOM 855 N N . PRO A 1 114 ? 18.975 10.209 -7.930 1.00 44.00 114 PRO A N 1
ATOM 856 C CA . PRO A 1 114 ? 19.613 11.100 -8.888 1.00 44.00 114 PRO A CA 1
ATOM 857 C C . PRO A 1 114 ? 20.266 10.258 -9.981 1.00 44.00 114 PRO A C 1
ATOM 859 O O . PRO A 1 114 ? 21.026 9.334 -9.689 1.00 44.00 114 PRO A O 1
ATOM 862 N N . ARG A 1 115 ? 19.955 10.539 -11.251 1.00 45.88 115 ARG A N 1
ATOM 863 C CA . ARG A 1 115 ? 20.562 9.827 -12.381 1.00 45.88 115 ARG A CA 1
ATOM 864 C C . ARG A 1 115 ? 22.078 10.022 -12.329 1.00 45.88 115 ARG A C 1
ATOM 866 O O . ARG A 1 115 ? 22.584 11.048 -12.776 1.00 45.88 115 ARG A O 1
ATOM 873 N N . GLY A 1 116 ? 22.795 9.026 -11.812 1.00 47.38 116 GLY A N 1
ATOM 874 C CA . GLY A 1 116 ? 24.247 8.963 -11.903 1.00 47.38 116 GLY A CA 1
ATOM 875 C C . GLY A 1 116 ? 24.688 9.116 -13.359 1.00 47.38 116 GLY A C 1
ATOM 876 O O . GLY A 1 116 ? 24.023 8.640 -14.289 1.00 47.38 116 GLY A O 1
ATOM 877 N N . THR A 1 117 ? 25.794 9.825 -13.569 1.00 47.25 117 THR A N 1
ATOM 878 C CA . THR A 1 117 ? 26.339 10.088 -14.901 1.00 47.25 117 THR A CA 1
ATOM 879 C C . THR A 1 117 ? 26.566 8.775 -15.655 1.00 47.25 117 THR A C 1
ATOM 881 O O . THR A 1 117 ? 26.936 7.749 -15.081 1.00 47.25 117 THR A O 1
ATOM 884 N N . LYS A 1 118 ? 26.351 8.800 -16.979 1.00 49.50 118 LYS A N 1
ATOM 885 C CA . LYS A 1 118 ? 26.407 7.631 -17.884 1.00 49.50 118 LYS A CA 1
ATOM 886 C C . LYS A 1 118 ? 27.680 6.771 -17.744 1.00 49.50 118 LYS A C 1
ATOM 888 O O . LYS A 1 118 ? 27.680 5.623 -18.176 1.00 49.50 118 LYS A O 1
ATOM 893 N N . ARG A 1 119 ? 28.744 7.301 -17.130 1.00 44.06 119 ARG A N 1
ATOM 894 C CA . ARG A 1 119 ? 30.026 6.627 -16.894 1.00 44.06 119 ARG A CA 1
ATOM 895 C C . ARG A 1 119 ? 29.979 5.596 -15.751 1.00 44.06 119 ARG A C 1
ATOM 897 O O . ARG A 1 119 ? 30.649 4.577 -15.862 1.00 44.06 119 ARG A O 1
ATOM 904 N N . ALA A 1 120 ? 29.132 5.776 -14.730 1.00 46.09 120 ALA A N 1
ATOM 905 C CA . ALA A 1 120 ? 28.980 4.816 -13.623 1.00 46.09 120 ALA A CA 1
ATOM 906 C C . ALA A 1 120 ? 28.215 3.539 -14.030 1.00 46.09 120 ALA A C 1
ATOM 908 O O . ALA A 1 120 ? 28.460 2.459 -13.501 1.00 46.09 120 ALA A O 1
ATOM 909 N N . LYS A 1 121 ? 27.349 3.633 -15.049 1.00 45.19 121 LYS A N 1
ATOM 910 C CA . LYS A 1 121 ? 26.577 2.498 -15.588 1.00 45.19 121 LYS A CA 1
ATOM 911 C C . LYS A 1 121 ? 27.429 1.416 -16.262 1.00 45.19 121 LYS A C 1
ATOM 913 O O . LYS A 1 121 ? 26.946 0.307 -16.444 1.00 45.19 121 LYS A O 1
ATOM 918 N N . ARG A 1 122 ? 28.665 1.736 -16.667 1.00 42.06 122 ARG A N 1
ATOM 919 C CA . ARG A 1 122 ? 29.564 0.804 -17.372 1.00 42.06 122 ARG A CA 1
ATOM 920 C C . ARG A 1 122 ? 30.490 0.015 -16.443 1.00 42.06 122 ARG A C 1
ATOM 922 O O . ARG A 1 122 ? 30.987 -1.018 -16.866 1.00 42.06 122 ARG A O 1
ATOM 929 N N . ALA A 1 123 ? 30.700 0.472 -15.207 1.00 42.72 123 ALA A N 1
ATOM 930 C CA . ALA A 1 123 ? 31.534 -0.230 -14.227 1.00 42.72 123 ALA A CA 1
ATOM 931 C C . ALA A 1 123 ? 30.761 -1.320 -13.456 1.00 42.72 123 ALA A C 1
ATOM 933 O O . ALA A 1 123 ? 31.357 -2.290 -13.005 1.00 42.72 123 ALA A O 1
ATOM 934 N N . ALA A 1 124 ? 29.432 -1.203 -13.360 1.00 43.72 124 ALA A N 1
ATOM 935 C CA . ALA A 1 124 ? 28.552 -2.199 -12.745 1.00 43.72 124 ALA A CA 1
ATOM 936 C C . ALA A 1 124 ? 27.986 -3.169 -13.799 1.00 43.72 124 ALA A C 1
ATOM 938 O O . ALA A 1 124 ? 26.778 -3.215 -14.017 1.00 43.72 124 ALA A O 1
ATOM 939 N N . GLY A 1 125 ? 28.864 -3.872 -14.521 1.00 36.09 125 GLY A N 1
ATOM 940 C CA . GLY A 1 125 ? 28.501 -4.734 -15.647 1.00 36.09 125 GLY A CA 1
ATOM 941 C C . GLY A 1 125 ? 27.462 -5.808 -15.304 1.00 36.09 125 GLY A C 1
ATOM 942 O O . GLY A 1 125 ? 27.831 -6.910 -14.929 1.00 36.09 125 GLY A O 1
ATOM 943 N N . VAL A 1 126 ? 26.174 -5.505 -15.496 1.00 38.88 126 VAL A N 1
ATOM 944 C CA . VAL A 1 126 ? 25.067 -6.464 -15.623 1.00 38.88 126 VAL A CA 1
ATOM 945 C C . VAL A 1 126 ? 24.035 -5.885 -16.600 1.00 38.88 126 VAL A C 1
ATOM 947 O O . VAL A 1 126 ? 23.771 -4.685 -16.635 1.00 38.88 126 VAL A O 1
ATOM 950 N N . ALA A 1 127 ? 23.517 -6.773 -17.442 1.00 34.56 127 ALA A N 1
ATOM 951 C CA . ALA A 1 127 ? 22.745 -6.554 -18.654 1.00 34.56 127 ALA A CA 1
ATOM 952 C C . ALA A 1 127 ? 21.485 -5.662 -18.545 1.00 34.56 127 ALA A C 1
ATOM 954 O O . ALA A 1 127 ? 20.956 -5.362 -17.478 1.00 34.56 127 ALA A O 1
ATOM 955 N N . GLY A 1 128 ? 21.018 -5.249 -19.729 1.00 33.66 128 GLY A N 1
ATOM 956 C CA . GLY A 1 128 ? 19.949 -4.294 -20.027 1.00 33.66 128 GLY A CA 1
ATOM 957 C C . GLY A 1 128 ? 18.766 -4.198 -19.058 1.00 33.66 128 GLY A C 1
ATOM 958 O O . GLY A 1 128 ? 18.204 -5.181 -18.596 1.00 33.66 128 GLY A O 1
ATOM 959 N N . THR A 1 129 ? 18.279 -2.972 -18.843 1.00 36.72 129 THR A N 1
ATOM 960 C CA . THR A 1 129 ? 16.990 -2.685 -18.169 1.00 36.72 129 THR A CA 1
ATOM 961 C C . THR A 1 129 ? 16.811 -3.285 -16.762 1.00 36.72 129 THR A C 1
ATOM 963 O O . THR A 1 129 ? 15.687 -3.554 -16.330 1.00 36.72 129 THR A O 1
ATOM 966 N N . VAL A 1 130 ? 17.910 -3.449 -16.029 1.00 39.72 130 VAL A N 1
ATOM 967 C CA . VAL A 1 130 ? 17.948 -3.744 -14.591 1.00 39.72 130 VAL A CA 1
ATOM 968 C C . VAL A 1 130 ? 18.430 -2.480 -13.879 1.00 39.72 130 VAL A C 1
ATOM 970 O O . VAL A 1 130 ? 19.407 -1.876 -14.315 1.00 39.72 130 VAL A O 1
ATOM 973 N N . GLY A 1 131 ? 17.748 -2.035 -12.822 1.00 44.53 131 GLY A N 1
ATOM 974 C CA . GLY A 1 131 ? 18.334 -1.003 -11.957 1.00 44.53 131 GLY A CA 1
ATOM 975 C C . GLY A 1 131 ? 17.399 -0.059 -11.211 1.00 44.53 131 GLY A C 1
ATOM 976 O O . GLY A 1 131 ? 17.901 0.894 -10.642 1.00 44.53 131 GLY A O 1
ATOM 977 N N . ALA A 1 132 ? 16.083 -0.273 -11.197 1.00 54.34 132 ALA A N 1
ATOM 978 C CA . ALA A 1 132 ? 15.301 0.177 -10.043 1.00 54.34 132 ALA A CA 1
ATOM 979 C C . ALA A 1 132 ? 15.340 -0.961 -9.019 1.00 54.34 132 ALA A C 1
ATOM 981 O O . ALA A 1 132 ? 14.974 -2.090 -9.376 1.00 54.34 132 ALA A O 1
ATOM 982 N N . ALA A 1 133 ? 15.811 -0.724 -7.795 1.00 71.50 133 ALA A N 1
ATOM 983 C CA . ALA A 1 133 ? 15.615 -1.691 -6.718 1.00 71.50 133 ALA A CA 1
ATOM 984 C C . ALA A 1 133 ? 14.107 -1.979 -6.573 1.00 71.50 133 ALA A C 1
ATOM 986 O O . ALA A 1 133 ? 13.284 -1.083 -6.765 1.00 71.50 133 ALA A O 1
ATOM 987 N N . SER A 1 134 ? 13.721 -3.231 -6.326 1.00 80.00 134 SER A N 1
ATOM 988 C CA . SER A 1 134 ? 12.332 -3.596 -6.013 1.00 80.00 134 SER A CA 1
ATOM 989 C C . SER A 1 134 ? 12.128 -3.581 -4.502 1.00 80.00 134 SER A C 1
ATOM 991 O O . SER A 1 134 ? 13.052 -3.922 -3.767 1.00 80.00 134 SER A O 1
ATOM 993 N N . ASN A 1 135 ? 10.935 -3.206 -4.045 1.00 85.69 135 ASN A N 1
ATOM 994 C CA . ASN A 1 135 ? 10.566 -3.364 -2.639 1.00 85.69 135 ASN A CA 1
ATOM 995 C C . ASN A 1 135 ? 10.466 -4.856 -2.282 1.00 85.69 135 ASN A C 1
ATOM 997 O O . ASN A 1 135 ? 10.123 -5.667 -3.141 1.00 85.69 135 ASN 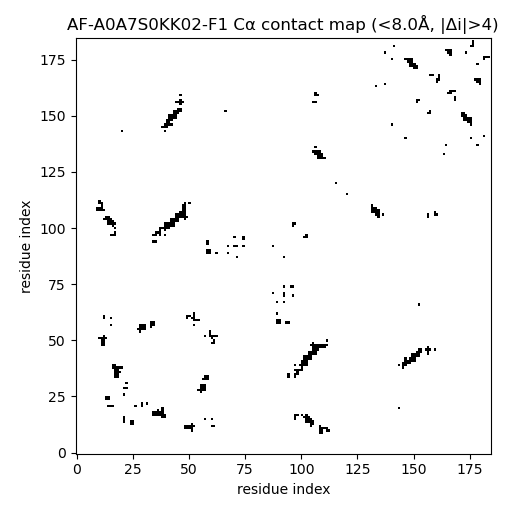A O 1
ATOM 1001 N N . ASP A 1 136 ? 10.726 -5.227 -1.026 1.00 85.88 136 ASP A N 1
ATOM 1002 C CA . ASP A 1 136 ? 10.547 -6.602 -0.532 1.00 85.88 136 ASP A CA 1
ATOM 1003 C C . ASP A 1 136 ? 9.058 -6.919 -0.293 1.00 85.88 136 ASP A C 1
ATOM 1005 O O . ASP A 1 136 ? 8.577 -7.028 0.837 1.00 85.88 136 ASP A O 1
ATOM 1009 N N . VAL A 1 137 ? 8.297 -7.012 -1.386 1.00 88.75 137 VAL A N 1
ATOM 1010 C CA . VAL A 1 137 ? 6.857 -7.296 -1.334 1.00 88.75 137 VAL A CA 1
ATOM 1011 C C . VAL A 1 137 ? 6.602 -8.707 -0.802 1.00 88.75 137 VAL A C 1
ATOM 1013 O O . VAL A 1 137 ? 5.705 -8.893 0.014 1.00 88.75 137 VAL A O 1
ATOM 1016 N N . VAL A 1 138 ? 7.408 -9.693 -1.209 1.00 87.81 138 VAL A N 1
ATOM 1017 C CA . VAL A 1 138 ? 7.258 -11.083 -0.746 1.00 87.81 138 VAL A CA 1
ATOM 1018 C C . VAL A 1 138 ? 7.501 -11.176 0.756 1.00 87.81 138 VAL A C 1
ATOM 1020 O O . VAL A 1 138 ? 6.664 -11.730 1.464 1.00 87.81 138 VAL A O 1
ATOM 1023 N N . GLY A 1 139 ? 8.566 -10.561 1.279 1.00 86.06 139 GLY A N 1
ATOM 1024 C CA . GLY A 1 139 ? 8.797 -10.555 2.718 1.00 86.06 139 GLY A CA 1
ATOM 1025 C C . GLY A 1 139 ? 7.718 -9.797 3.495 1.00 86.06 139 GLY A C 1
ATOM 1026 O O . GLY A 1 139 ? 7.410 -10.181 4.623 1.00 86.06 139 GLY A O 1
ATOM 1027 N N . LEU A 1 140 ? 7.082 -8.766 2.917 1.00 88.25 140 LEU A N 1
ATOM 1028 C CA . LEU A 1 140 ? 5.887 -8.166 3.524 1.00 88.25 140 LEU A CA 1
ATOM 1029 C C . LEU A 1 140 ? 4.751 -9.183 3.655 1.00 88.25 140 LEU A C 1
ATOM 1031 O O . LEU A 1 140 ? 4.208 -9.317 4.749 1.00 88.25 140 LEU A O 1
ATOM 1035 N N . LEU A 1 141 ? 4.424 -9.906 2.582 1.00 89.38 141 LEU A N 1
ATOM 1036 C CA . LEU A 1 141 ? 3.353 -10.912 2.579 1.00 89.38 141 LEU A CA 1
ATOM 1037 C C . LEU A 1 141 ? 3.654 -12.081 3.532 1.00 89.38 141 LEU A C 1
ATOM 1039 O O . LEU A 1 141 ? 2.766 -12.569 4.225 1.00 89.38 141 LEU A O 1
ATOM 1043 N N . GLU A 1 142 ? 4.917 -12.496 3.643 1.00 86.06 142 GLU A N 1
ATOM 1044 C CA . GLU A 1 142 ? 5.332 -13.528 4.600 1.00 86.06 142 GLU A CA 1
ATOM 1045 C C . GLU A 1 142 ? 5.186 -13.085 6.063 1.00 86.06 142 GLU A C 1
ATOM 1047 O O . GLU A 1 142 ? 4.950 -13.913 6.948 1.00 86.06 142 GLU A O 1
ATOM 1052 N N . ARG A 1 143 ? 5.355 -11.787 6.333 1.00 86.19 143 ARG A N 1
ATOM 1053 C CA . ARG A 1 143 ? 5.302 -11.211 7.685 1.00 86.19 143 ARG A CA 1
ATOM 1054 C C . ARG A 1 143 ? 3.902 -10.753 8.083 1.00 86.19 143 ARG A C 1
ATOM 1056 O O . ARG A 1 143 ? 3.587 -10.758 9.271 1.00 86.19 143 ARG A O 1
ATOM 1063 N N . VAL A 1 144 ? 3.085 -10.335 7.122 1.00 89.25 144 VAL A N 1
ATOM 1064 C CA . VAL A 1 144 ? 1.722 -9.835 7.330 1.00 89.25 144 VAL A CA 1
ATOM 1065 C C . VAL A 1 144 ? 0.752 -10.821 6.691 1.00 89.25 144 VAL A C 1
ATOM 1067 O O . VAL A 1 144 ? 0.200 -10.590 5.620 1.00 89.25 144 VAL A O 1
ATOM 1070 N N . ARG A 1 145 ? 0.585 -11.961 7.370 1.00 89.31 145 ARG A N 1
ATOM 1071 C CA . ARG A 1 145 ? -0.201 -13.113 6.896 1.00 89.31 145 ARG A CA 1
ATOM 1072 C C . ARG A 1 145 ? -1.704 -12.854 6.809 1.00 89.31 145 ARG A C 1
ATOM 1074 O O . ARG A 1 145 ? -2.415 -13.671 6.244 1.00 89.31 145 ARG A O 1
ATOM 1081 N N . THR A 1 146 ? -2.173 -11.743 7.366 1.00 92.44 146 THR A N 1
ATOM 1082 C CA . THR A 1 146 ? -3.555 -11.287 7.225 1.00 92.44 146 THR A CA 1
ATOM 1083 C C . THR A 1 146 ? -3.868 -10.730 5.848 1.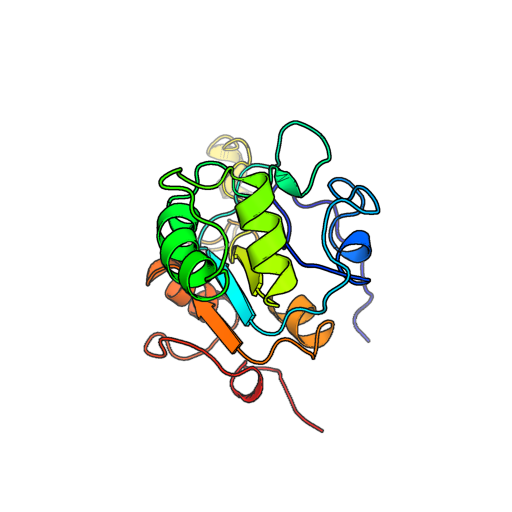00 92.44 146 THR A C 1
ATOM 1085 O O . THR A 1 146 ? -5.041 -10.655 5.501 1.00 92.44 146 THR A O 1
ATOM 1088 N N . ILE A 1 147 ? -2.857 -10.379 5.045 1.00 93.25 147 ILE A N 1
ATOM 1089 C CA . ILE A 1 147 ? -3.076 -10.016 3.647 1.00 93.25 147 ILE A CA 1
ATOM 1090 C C . ILE A 1 147 ? -3.481 -11.282 2.894 1.00 93.25 147 ILE A C 1
ATOM 1092 O O . ILE A 1 147 ? -2.710 -12.229 2.798 1.00 93.25 147 ILE A O 1
ATOM 1096 N N . GLU A 1 148 ? -4.684 -11.275 2.338 1.00 93.69 148 GLU A N 1
ATOM 1097 C CA . GLU A 1 148 ? -5.281 -12.400 1.614 1.00 93.69 148 GLU A CA 1
ATOM 1098 C C . GLU A 1 148 ? -5.251 -12.168 0.095 1.00 93.69 148 GLU A C 1
ATOM 1100 O O . GLU A 1 148 ? -5.186 -13.122 -0.685 1.00 93.69 148 GLU A O 1
ATOM 1105 N N . ALA A 1 149 ? -5.248 -10.900 -0.335 1.00 93.44 149 ALA A N 1
ATOM 1106 C CA . ALA A 1 149 ? -5.282 -10.520 -1.743 1.00 93.44 149 ALA A CA 1
ATOM 1107 C C . ALA A 1 149 ? -4.298 -9.395 -2.088 1.00 93.44 149 ALA A C 1
ATOM 1109 O O . ALA A 1 149 ? -4.148 -8.413 -1.354 1.00 93.44 149 ALA A O 1
ATOM 1110 N N . VAL A 1 150 ? -3.685 -9.515 -3.266 1.00 93.19 150 VAL A N 1
ATOM 1111 C CA . VAL A 1 150 ? -2.852 -8.478 -3.881 1.00 93.19 150 VAL A CA 1
ATOM 1112 C C . VAL A 1 150 ? -3.524 -7.977 -5.156 1.00 93.19 150 VAL A C 1
ATOM 1114 O O . VAL A 1 150 ? -3.788 -8.752 -6.078 1.00 93.19 150 VAL A O 1
ATOM 1117 N N . CYS A 1 151 ? -3.765 -6.670 -5.224 1.00 93.94 151 CYS A N 1
ATOM 1118 C CA . CYS A 1 151 ? -4.371 -6.004 -6.373 1.00 93.94 151 CYS A CA 1
ATOM 1119 C C . CYS A 1 151 ? -3.368 -5.044 -7.015 1.00 93.94 151 CYS A C 1
ATOM 1121 O O . CYS A 1 151 ? -2.812 -4.164 -6.356 1.00 93.94 151 CYS A O 1
ATOM 1123 N N . PHE A 1 152 ? -3.164 -5.165 -8.324 1.00 93.12 152 PHE A N 1
ATOM 1124 C CA . PHE A 1 152 ? -2.232 -4.307 -9.049 1.00 93.12 152 PHE A CA 1
ATOM 1125 C C . PHE A 1 152 ? -2.909 -3.032 -9.549 1.00 93.12 152 PHE A C 1
ATOM 1127 O O . PHE A 1 152 ? -3.917 -3.073 -10.256 1.00 93.12 152 PHE A O 1
ATOM 1134 N N . ILE A 1 153 ? -2.305 -1.883 -9.254 1.00 92.25 153 ILE A N 1
ATOM 1135 C CA . ILE A 1 153 ? -2.723 -0.584 -9.780 1.00 92.25 153 ILE A CA 1
ATOM 1136 C C . ILE A 1 153 ? -2.159 -0.445 -11.199 1.00 92.25 153 ILE A C 1
ATOM 1138 O O . ILE A 1 153 ? -1.123 0.176 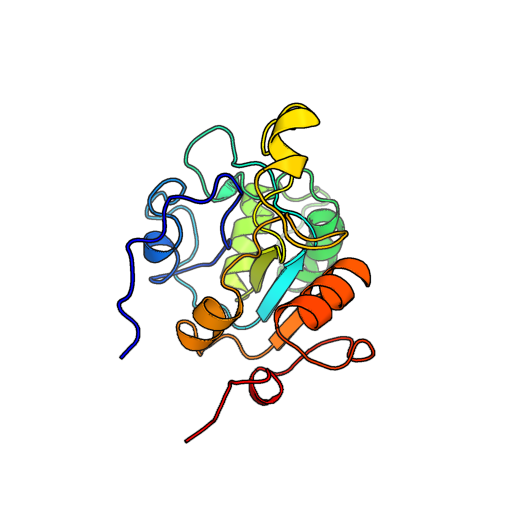-11.444 1.00 92.25 153 ILE A O 1
ATOM 1142 N N . GLY A 1 154 ? -2.864 -1.057 -12.147 1.00 89.88 154 GLY A N 1
ATOM 1143 C CA . GLY A 1 154 ? -2.553 -1.011 -13.572 1.00 89.88 154 GLY A CA 1
ATOM 1144 C C . GLY A 1 154 ? -1.613 -2.119 -14.056 1.00 89.88 154 GLY A C 1
ATOM 1145 O O . GLY A 1 154 ? -0.859 -2.736 -13.303 1.00 89.88 154 GLY A O 1
ATOM 1146 N N . ALA A 1 155 ? -1.641 -2.355 -15.370 1.00 89.56 155 ALA A N 1
ATOM 1147 C CA . ALA A 1 155 ? -0.932 -3.465 -16.013 1.00 89.56 155 ALA A CA 1
ATOM 1148 C C . ALA A 1 155 ? 0.596 -3.418 -15.827 1.00 89.56 155 ALA A C 1
ATOM 1150 O O . ALA A 1 155 ? 1.249 -4.460 -15.786 1.00 89.56 155 ALA A O 1
ATOM 1151 N N . LYS A 1 156 ? 1.180 -2.221 -15.685 1.00 90.00 156 LYS A N 1
ATOM 1152 C CA . LYS A 1 156 ? 2.627 -2.073 -15.494 1.00 90.00 156 LYS A CA 1
ATOM 1153 C C . LYS A 1 156 ? 3.100 -2.548 -14.122 1.00 90.00 156 LYS A C 1
ATOM 1155 O O . LYS A 1 156 ? 4.138 -3.197 -14.050 1.00 90.00 156 LYS A O 1
ATOM 1160 N N . ALA A 1 157 ? 2.332 -2.289 -13.060 1.00 90.81 157 ALA A N 1
ATOM 1161 C CA . ALA A 1 157 ? 2.651 -2.775 -11.718 1.00 90.81 157 ALA A CA 1
ATOM 1162 C C . ALA A 1 157 ? 2.696 -4.307 -11.698 1.00 90.81 157 ALA A C 1
ATOM 1164 O O . ALA A 1 157 ? 3.663 -4.903 -11.232 1.00 90.81 157 ALA A O 1
ATOM 1165 N N . ARG A 1 158 ? 1.701 -4.938 -12.327 1.00 89.12 158 ARG A N 1
ATOM 1166 C CA . ARG A 1 158 ? 1.638 -6.390 -12.510 1.00 89.12 158 ARG A CA 1
ATOM 1167 C C . ARG A 1 158 ? 2.805 -6.940 -13.322 1.00 89.12 158 ARG A C 1
ATOM 1169 O O . ARG A 1 158 ? 3.462 -7.878 -12.886 1.00 89.12 158 ARG A O 1
ATOM 1176 N N . ALA A 1 159 ? 3.105 -6.345 -14.477 1.00 87.50 159 ALA A N 1
ATOM 1177 C CA . ALA A 1 159 ? 4.235 -6.770 -15.302 1.00 87.50 159 ALA A CA 1
ATOM 1178 C C . ALA A 1 159 ? 5.576 -6.625 -14.558 1.00 87.50 159 ALA A C 1
ATOM 1180 O O . ALA A 1 159 ? 6.440 -7.497 -14.657 1.00 87.50 159 ALA A O 1
ATOM 1181 N N . ALA A 1 160 ? 5.743 -5.547 -13.786 1.00 88.31 160 ALA A N 1
ATOM 1182 C CA . ALA A 1 160 ? 6.913 -5.337 -12.943 1.00 88.31 160 ALA A CA 1
ATOM 1183 C C . ALA A 1 160 ? 7.004 -6.389 -11.830 1.00 88.31 160 ALA A C 1
ATOM 1185 O O . ALA A 1 160 ? 8.090 -6.915 -11.593 1.00 88.31 160 ALA A O 1
ATOM 1186 N N . PHE A 1 161 ? 5.882 -6.726 -11.189 1.00 89.19 161 PHE A N 1
ATOM 1187 C CA . PHE A 1 161 ? 5.824 -7.763 -10.163 1.00 89.19 161 PHE A CA 1
ATOM 1188 C C . PHE A 1 161 ? 6.192 -9.133 -10.739 1.00 89.19 161 PHE A C 1
ATOM 1190 O O . PHE A 1 161 ? 7.144 -9.746 -10.263 1.00 89.19 161 PHE A O 1
ATOM 1197 N N . ALA A 1 162 ? 5.540 -9.558 -11.828 1.00 86.88 162 ALA A N 1
ATOM 1198 C CA . ALA A 1 162 ? 5.809 -10.837 -12.487 1.00 86.88 162 ALA A CA 1
ATOM 1199 C C . ALA A 1 162 ? 7.276 -10.965 -12.926 1.00 86.88 162 ALA A C 1
ATOM 1201 O O . ALA A 1 162 ? 7.912 -11.998 -12.728 1.00 86.88 162 ALA A O 1
ATOM 1202 N N . LYS A 1 163 ? 7.863 -9.878 -13.450 1.00 85.81 163 LYS A N 1
ATOM 1203 C CA . LYS A 1 163 ? 9.285 -9.832 -13.824 1.00 85.81 163 LYS A CA 1
ATOM 1204 C C . LYS A 1 163 ? 10.228 -10.021 -12.627 1.00 85.81 163 LYS A C 1
ATOM 1206 O O . LYS A 1 163 ? 11.352 -10.477 -12.822 1.00 85.81 163 LYS A O 1
ATOM 1211 N N . ARG A 1 164 ? 9.830 -9.607 -11.420 1.00 84.12 164 ARG A N 1
ATOM 1212 C CA . ARG A 1 164 ? 10.698 -9.578 -10.228 1.00 84.12 164 ARG A CA 1
ATOM 1213 C C . ARG A 1 164 ? 10.516 -10.769 -9.302 1.00 84.12 164 ARG A C 1
ATOM 1215 O O . ARG A 1 164 ? 11.506 -11.241 -8.755 1.00 84.12 164 ARG A O 1
ATOM 1222 N N . PHE A 1 165 ? 9.284 -11.230 -9.137 1.00 82.38 165 PHE A N 1
ATOM 1223 C CA . PHE A 1 165 ? 8.909 -12.233 -8.141 1.00 82.38 165 PHE A CA 1
ATOM 1224 C C . PHE A 1 165 ? 8.308 -13.502 -8.767 1.00 82.38 165 PHE A C 1
ATOM 1226 O O . PHE A 1 165 ? 8.052 -14.466 -8.055 1.00 82.38 165 PHE A O 1
ATOM 1233 N N . GLY A 1 166 ? 8.118 -13.531 -10.091 1.00 73.25 166 GLY A N 1
ATOM 1234 C CA . GLY A 1 166 ? 7.382 -14.590 -10.785 1.00 73.25 166 GLY A CA 1
ATOM 1235 C C . GLY A 1 166 ? 5.860 -14.377 -10.749 1.00 73.25 166 GLY A C 1
ATOM 1236 O O . GLY A 1 166 ? 5.372 -13.420 -10.150 1.00 73.25 166 GLY A O 1
ATOM 1237 N N . GLY A 1 167 ? 5.112 -15.258 -11.421 1.00 67.25 167 GLY A N 1
ATOM 1238 C CA . GLY A 1 167 ? 3.646 -15.199 -11.552 1.00 67.25 167 GLY A CA 1
ATOM 1239 C C . GLY A 1 167 ? 3.172 -14.995 -12.997 1.00 67.25 167 GLY A C 1
ATOM 1240 O O . GLY A 1 167 ? 3.967 -14.626 -13.868 1.00 67.25 167 GLY A O 1
ATOM 1241 N N . ASP A 1 168 ? 1.886 -15.249 -13.269 1.00 63.91 168 ASP A N 1
ATOM 1242 C CA . ASP A 1 168 ? 1.320 -15.034 -14.603 1.00 63.91 168 ASP A CA 1
ATOM 1243 C C . ASP A 1 168 ? 1.052 -13.539 -14.841 1.00 63.91 168 ASP A C 1
ATOM 1245 O O . ASP A 1 168 ? 0.358 -12.844 -14.094 1.00 63.91 168 ASP A O 1
ATOM 1249 N N . LYS A 1 169 ? 1.578 -13.040 -15.960 1.00 65.12 169 LYS A N 1
ATOM 1250 C CA . LYS A 1 169 ? 1.308 -11.698 -16.471 1.00 65.12 169 LYS A CA 1
ATOM 1251 C C . LYS A 1 169 ? -0.148 -11.497 -16.892 1.00 65.12 169 LYS A C 1
ATOM 1253 O O . LYS A 1 169 ? -0.410 -10.404 -17.386 1.00 65.12 169 LYS A O 1
ATOM 1258 N N . ASN A 1 170 ? -1.034 -12.496 -16.762 1.00 67.69 170 ASN A N 1
ATOM 1259 C CA . ASN A 1 170 ? -2.463 -12.506 -17.112 1.00 67.69 170 ASN A CA 1
ATOM 1260 C C . ASN A 1 170 ? -3.440 -12.391 -15.908 1.00 67.69 170 ASN A C 1
ATOM 1262 O O . ASN A 1 170 ? -4.562 -11.919 -16.105 1.00 67.69 170 ASN A O 1
ATOM 1266 N N . ASP A 1 171 ? -2.990 -12.591 -14.662 1.00 64.62 171 ASP A N 1
ATOM 1267 C CA . ASP A 1 171 ? -3.864 -12.592 -13.465 1.00 64.62 171 ASP A CA 1
ATOM 1268 C C . ASP A 1 171 ? -4.133 -11.208 -12.853 1.00 64.62 171 ASP A C 1
ATOM 1270 O O . ASP A 1 171 ? -3.211 -10.468 -12.500 1.00 64.62 171 ASP A O 1
ATOM 1274 N N . ALA A 1 172 ? -5.398 -10.761 -12.819 1.00 59.59 172 ALA A N 1
ATOM 1275 C CA . ALA A 1 172 ? -5.784 -9.398 -12.389 1.00 59.59 172 ALA A CA 1
ATOM 1276 C C . ALA A 1 172 ? -5.536 -9.134 -10.898 1.00 59.59 172 ALA A C 1
ATOM 1278 O O . ALA A 1 172 ? -5.259 -8.001 -10.498 1.00 59.59 172 ALA A O 1
ATOM 1279 N N . SER A 1 173 ? -5.580 -10.195 -10.109 1.00 60.81 173 SER A N 1
ATOM 1280 C CA . SER A 1 173 ? -5.274 -10.238 -8.691 1.00 60.81 173 SER A CA 1
ATOM 1281 C C . SER A 1 173 ? -4.597 -11.569 -8.391 1.00 60.81 173 SER A C 1
ATOM 1283 O O . SER A 1 173 ? -4.786 -12.547 -9.115 1.00 60.81 173 SER A O 1
ATOM 1285 N N . MET A 1 174 ? -3.798 -11.602 -7.331 1.00 66.44 174 MET A N 1
ATOM 1286 C CA . MET A 1 174 ? -3.199 -12.836 -6.830 1.00 66.44 174 MET A CA 1
ATOM 1287 C C . MET A 1 174 ? -3.690 -13.082 -5.407 1.00 66.44 174 MET A C 1
ATOM 1289 O O . MET A 1 174 ? -3.663 -12.172 -4.573 1.00 66.44 174 MET A O 1
ATOM 1293 N N . THR A 1 175 ? -4.126 -14.309 -5.130 1.00 64.62 175 THR A N 1
ATOM 1294 C CA . THR A 1 175 ? -4.240 -14.810 -3.758 1.00 64.62 175 THR A CA 1
ATOM 1295 C C . THR A 1 175 ? -2.840 -15.143 -3.250 1.00 64.62 175 THR A C 1
ATOM 1297 O O . THR A 1 175 ? -1.960 -15.511 -4.033 1.00 64.62 175 THR A O 1
ATOM 1300 N N . VAL A 1 176 ? -2.599 -14.997 -1.946 1.00 60.19 176 VAL A N 1
ATOM 1301 C C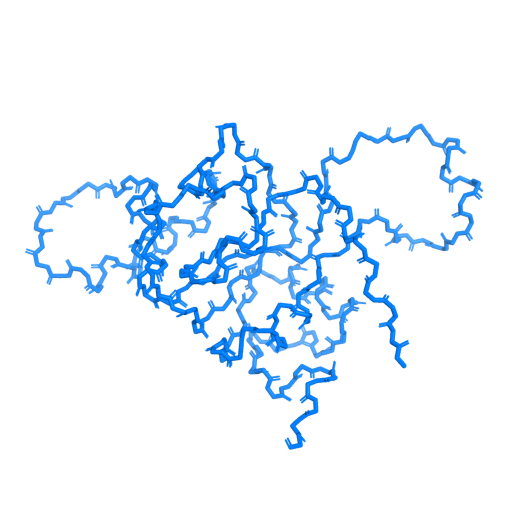A . VAL A 1 176 ? -1.255 -15.216 -1.376 1.00 60.19 176 VAL A CA 1
ATOM 1302 C C . VAL A 1 176 ? -0.750 -16.653 -1.582 1.00 60.19 176 VAL A C 1
ATOM 1304 O O . VAL A 1 176 ? 0.455 -16.860 -1.712 1.00 60.19 176 VAL A O 1
ATOM 1307 N N . GLU A 1 177 ? -1.653 -17.623 -1.735 1.00 58.81 177 GLU A N 1
ATOM 1308 C CA . GLU A 1 177 ? -1.331 -19.015 -2.091 1.00 58.81 177 GLU A CA 1
ATOM 1309 C C . GLU A 1 177 ? -0.655 -19.156 -3.467 1.00 58.81 177 GLU A C 1
ATOM 1311 O O . GLU A 1 177 ? 0.139 -20.068 -3.680 1.00 58.81 177 GLU A O 1
ATOM 1316 N N . ASN A 1 178 ? -0.916 -18.224 -4.389 1.00 54.16 178 ASN A N 1
ATOM 1317 C CA . ASN A 1 178 ? -0.385 -18.242 -5.753 1.00 54.16 178 ASN A CA 1
ATOM 1318 C C . ASN A 1 178 ? 0.928 -1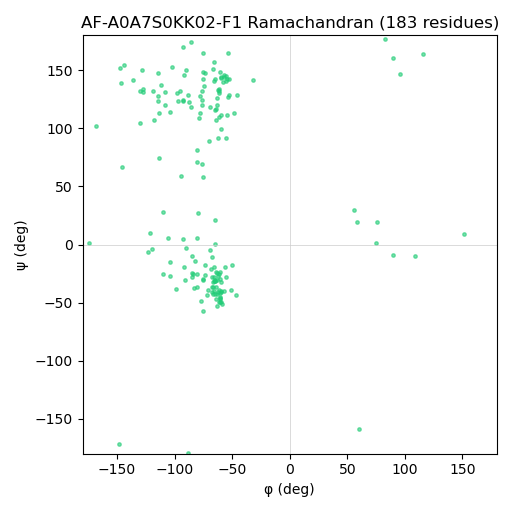7.458 -5.909 1.00 54.16 178 ASN A C 1
ATOM 1320 O O . ASN A 1 178 ? 1.432 -17.307 -7.025 1.00 54.16 178 ASN A O 1
ATOM 1324 N N . VAL A 1 179 ? 1.502 -16.932 -4.822 1.00 56.06 179 VAL A N 1
ATOM 1325 C CA . VAL A 1 179 ? 2.801 -16.247 -4.868 1.00 56.06 179 VAL A CA 1
ATOM 1326 C C . VAL A 1 179 ? 3.911 -17.301 -4.973 1.00 56.06 179 VAL A C 1
ATOM 1328 O O . VAL A 1 179 ? 4.045 -18.123 -4.064 1.00 56.06 179 VAL A O 1
ATOM 1331 N N . PRO A 1 180 ? 4.748 -17.298 -6.031 1.00 48.50 180 PRO A N 1
ATOM 1332 C CA . PRO A 1 180 ? 5.844 -18.255 -6.158 1.00 48.50 180 PRO A CA 1
ATOM 1333 C C . PRO A 1 180 ? 6.804 -18.123 -4.967 1.00 48.50 180 PRO A C 1
ATOM 1335 O O . PRO A 1 180 ? 7.476 -17.107 -4.810 1.00 48.50 180 PRO A O 1
ATOM 1338 N N . GLY A 1 181 ? 6.845 -19.145 -4.107 1.00 50.00 181 GLY A N 1
ATOM 1339 C CA . GLY A 1 181 ? 7.627 -19.150 -2.860 1.00 50.00 181 GLY A CA 1
ATOM 1340 C C . GLY A 1 181 ? 6.796 -19.069 -1.573 1.00 50.00 181 GLY A C 1
ATOM 1341 O O . GLY A 1 181 ? 7.330 -19.348 -0.502 1.00 50.00 181 GLY A O 1
ATOM 1342 N N . GLY A 1 182 ? 5.491 -18.796 -1.667 1.00 40.69 182 GLY A N 1
ATOM 1343 C CA . GLY A 1 182 ? 4.521 -18.902 -0.575 1.00 40.69 182 GLY A CA 1
ATOM 1344 C C . GLY A 1 182 ? 4.155 -20.355 -0.277 1.00 40.69 182 GLY A C 1
ATOM 1345 O O . GLY A 1 182 ? 2.999 -20.744 -0.380 1.00 40.69 182 GLY A O 1
ATOM 1346 N N . GLY A 1 183 ? 5.148 -21.181 0.050 1.00 32.12 183 GLY A N 1
ATOM 1347 C CA . GLY A 1 183 ? 4.913 -22.555 0.476 1.00 32.12 183 GLY A CA 1
ATOM 1348 C C . GLY A 1 183 ? 4.137 -22.571 1.788 1.00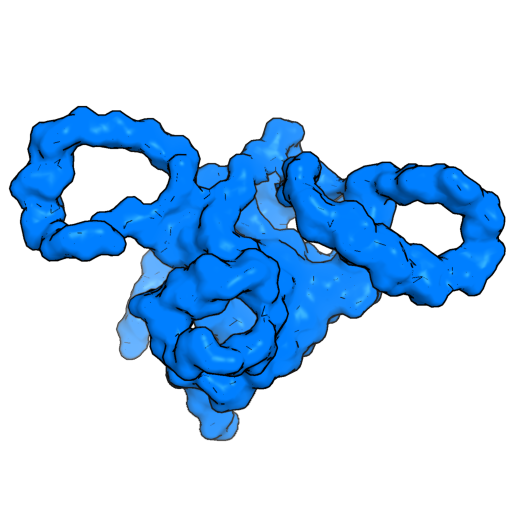 32.12 183 GLY A C 1
ATOM 1349 O O . GLY A 1 183 ? 4.699 -22.272 2.842 1.00 32.12 183 GLY A O 1
ATOM 1350 N N . VAL A 1 184 ? 2.858 -22.933 1.717 1.00 38.62 184 VAL A N 1
ATOM 1351 C CA . VAL A 1 184 ? 2.116 -23.458 2.862 1.00 38.62 184 VAL A CA 1
ATOM 1352 C C . VAL A 1 184 ? 2.788 -24.775 3.260 1.00 38.62 184 VAL A C 1
ATOM 1354 O O . VAL A 1 184 ? 2.905 -25.698 2.451 1.00 38.62 184 VAL A O 1
ATOM 1357 N N . ARG A 1 185 ? 3.277 -24.837 4.495 1.00 33.03 185 ARG A N 1
ATOM 1358 C CA . ARG A 1 185 ? 3.407 -26.079 5.254 1.00 33.03 185 ARG A CA 1
ATOM 1359 C C . ARG A 1 185 ? 2.561 -25.936 6.499 1.00 33.03 185 ARG A C 1
ATOM 1361 O O . ARG A 1 185 ? 2.639 -24.842 7.103 1.00 33.03 185 ARG A O 1
#

Secondary structure (DSSP, 8-state):
----------SS---B--GGGHHHH-TTT--TTSS-----SEEEEEEE-PPPPSSS-GGGTTTT-THHHHHHHHHHHTTTT----SPPPHHHHHHHHHHTTEEEEEEES-S-S----TTGGGTS---TT--SPBP-HHHHHHH-TT--EEEESSHHHHHHHHHHH---TT-SEEEGGGSTT----

InterPro domains:
  IPR036895 Uracil-DNA glycosylase-like domain superfamily [G3DSA:3.40.470.10] (33-180)

Sequence (185 aa):
RRVLGREEPTPGCGPLLGGKHASRYRPQCYTPGDLPDVEPRVLLLGETSSPKPVGSSALAMYEGRSMWRVMERFLKVSASDEEGKGSADHATLVKTAVRSGVAVWDVLAEVHAPRGTKRAKRAAGVAGTVGAASNDVVGLLERVRTIEAVCFIGAKARAAFAKRFGGDKNDASMTVENVPGGGVR